Protein AF-A0A533SGU7-F1 (afdb_monomer)

Foldseek 3Di:
DPPPPPDPPDDPVVCDVVVCVVVVVVVVVVVVCVVVVVVVVVVLVPDALQVNLVVQLVCLLVVQLVVLLCCCVPPQVVCPVPVVVNVVSVVVCLVVVLVVCCVPVNQDWAARADGPLLDFDVPDDDDDADPVVCNVGSHQWHQDPNDTDGCLPRPVLVVVVVVVLVVVVCVLPPDPLNVLVVVCVVPVVVSVVVVDPVSVSVSNVSSNVSSVVSSNVSSCCNPPTDGSCVCVVVVLLQVLLCLQQFVVDSVSSVVSSVVLVVQLVVLVVCLVVFPDDPPDPDGHRDDPVVSSVVSVVVSVVSCVVPVRHDPGDDD

Sequence (315 aa):
GMSLVGANPSTQTRLKLKDFIPFAAVLVLGLAAFFLNNTATEFLLALDTTWLFVIALAVAVIGGAGLGALIESVLIRPLYSRPIYQLMLTIGLSYVGIKLVQTIWGRNEFTMPTPSLFRPAPGATCPSTSLSAWFQDHCSTILVLDGRVRMYDEVFIPLVGITVLVAVWILLKRTRLGMIIRAGVQDRQMVEALGINVRRVFTLVFALGVGLATFGGTLAAPSTGLSNAMGESLLLSALIALAIGGLTSYPGAALGALLVGLIQQFVIKYGQIGIPIPFTDIVFKPSPPLVPASTVLLMVIVLLILPGGLLGKKE

Radius of gyration: 26.67 Å; Cα contacts (8 Å, |Δi|>4): 306; chains: 1; bounding box: 69×87×57 Å

Secondary structure (DSSP, 8-state):
----------------GGGGHHHHHHHHHHHHHHHHHHHHHHHHHTS-HHHHHHHHHHHHHHHHHHHHHHIIIIIIGGGTT-HHHHHHHHHHHHHHHHHHHHHHH-S--BPPPPPGGGSPPTT--SSBSSHHHHHHHT-SEEEETTEEEEIIIIIIHHHHHHHHHHHHHHHHHHSHHHHHHHHHHH-HHHHHHTT--HHHHHHHHHHHHHHHHHHHHHHHHHHH-B-TTHHHHHHHHHHHHHHHH-TT-HHHHHHHHHHHHHHHHHHHHHHHH-EEPTT-S-EE---TTHHHHHHHHHHHHHHHH-TT-SS----

pLDDT: mean 85.05, std 11.47, range [41.97, 97.75]

Mean predicted aligned error: 9.73 Å

Solvent-accessible surface area (backbone atoms 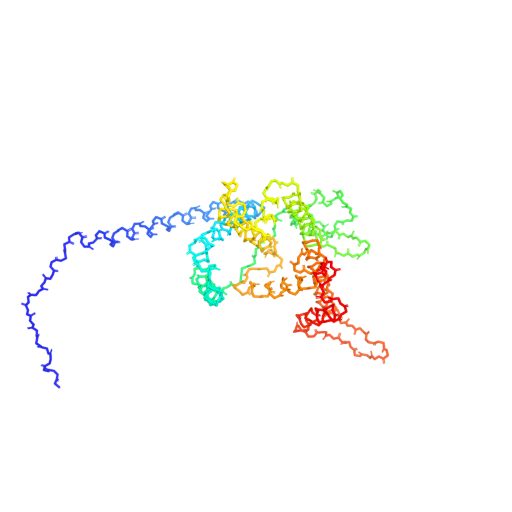only — not comparable to full-atom values): 17191 Å² total; per-residue (Å²): 132,94,76,81,78,75,78,74,92,79,78,80,75,74,81,49,80,73,72,46,47,66,55,51,50,52,49,50,50,51,50,50,50,49,53,52,50,51,56,50,49,55,56,52,70,72,46,57,50,42,58,52,47,53,50,50,43,52,51,37,23,54,48,28,17,49,51,31,30,48,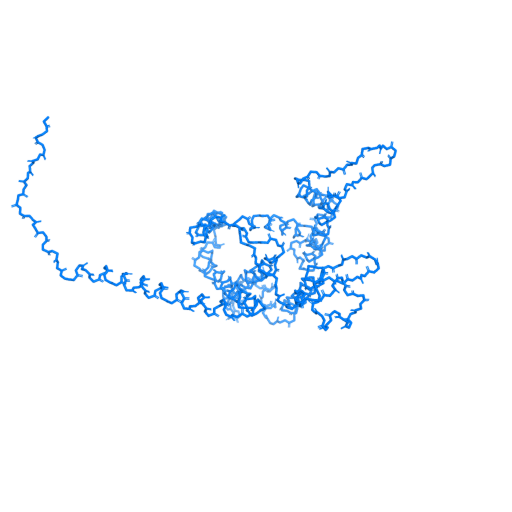46,35,64,69,61,48,54,80,28,71,90,37,66,71,60,43,54,54,47,54,56,50,49,51,56,50,48,46,50,52,46,37,70,75,72,42,86,63,72,45,73,43,76,66,35,49,76,49,37,55,46,94,88,54,82,69,59,26,82,43,76,69,53,31,74,74,42,22,35,35,31,40,49,54,95,93,37,83,43,44,44,59,73,76,44,47,50,54,51,52,51,52,52,50,52,52,51,52,47,46,44,45,74,74,34,71,67,24,51,51,52,57,47,40,72,75,38,51,66,64,41,40,73,73,72,43,65,58,71,61,52,53,32,50,53,45,10,50,52,34,15,51,51,32,40,54,51,55,68,42,18,50,80,73,34,43,49,84,63,49,65,60,62,50,47,53,53,50,52,43,10,29,53,32,3,4,88,85,18,73,70,18,26,52,54,17,40,50,51,46,50,52,50,38,51,48,46,51,53,40,27,72,74,33,43,77,44,88,98,50,95,58,62,50,52,58,57,80,75,49,39,66,49,53,46,52,51,49,33,53,54,42,40,74,78,31,76,41,18,79,52,24,73,82,128

Structure (mmCIF, N/CA/C/O backbone):
data_AF-A0A533SGU7-F1
#
_entry.id   AF-A0A533SGU7-F1
#
loop_
_atom_site.group_PDB
_atom_site.id
_atom_site.type_symbol
_atom_site.label_atom_id
_atom_site.label_alt_id
_atom_site.label_comp_id
_atom_site.label_asym_id
_atom_site.label_entity_id
_atom_site.label_seq_id
_atom_site.pdbx_PDB_ins_code
_atom_site.Cartn_x
_atom_site.Cartn_y
_atom_site.Cartn_z
_atom_site.occupancy
_atom_site.B_iso_or_equiv
_atom_site.auth_seq_id
_atom_site.auth_comp_id
_atom_site.auth_asym_id
_atom_site.auth_atom_id
_atom_site.pdbx_PDB_model_num
ATOM 1 N N . GLY A 1 1 ? 14.717 -63.871 9.008 1.00 41.97 1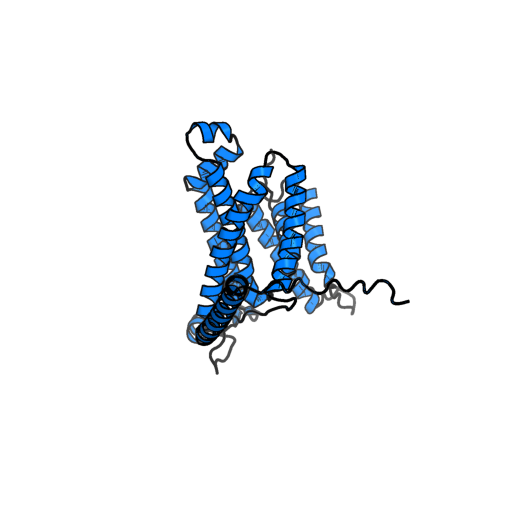 GLY A N 1
ATOM 2 C CA . GLY A 1 1 ? 13.424 -64.528 8.729 1.00 41.97 1 GLY A CA 1
ATOM 3 C C . GLY A 1 1 ? 12.357 -63.458 8.755 1.00 41.97 1 GLY A C 1
ATOM 4 O O . GLY A 1 1 ? 12.238 -62.800 9.769 1.00 41.97 1 GL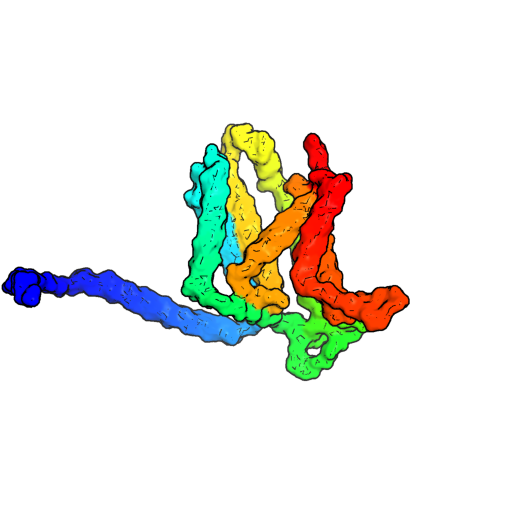Y A O 1
ATOM 5 N N . MET A 1 2 ? 11.687 -63.081 7.666 1.00 42.75 2 MET A N 1
ATOM 6 C CA . MET A 1 2 ? 10.869 -63.890 6.740 1.00 42.75 2 MET A CA 1
ATOM 7 C C . MET A 1 2 ? 9.745 -64.712 7.403 1.00 42.75 2 MET A C 1
ATOM 9 O O . MET A 1 2 ? 9.194 -65.594 6.762 1.00 42.75 2 MET A O 1
ATOM 13 N N . SER A 1 3 ? 9.353 -64.409 8.647 1.00 46.38 3 SER A N 1
ATOM 14 C CA . SER A 1 3 ? 8.203 -65.060 9.308 1.00 46.38 3 SER A CA 1
ATOM 15 C C . SER A 1 3 ? 7.012 -64.134 9.590 1.00 46.38 3 SER A C 1
ATOM 17 O O . SER A 1 3 ? 6.062 -64.558 10.234 1.00 46.38 3 SER A O 1
ATOM 19 N N . LEU A 1 4 ? 7.013 -62.895 9.081 1.00 48.56 4 LEU A N 1
ATOM 20 C CA . LEU A 1 4 ? 5.848 -61.995 9.159 1.00 48.56 4 LEU A CA 1
ATOM 21 C C . LEU A 1 4 ? 5.049 -61.910 7.849 1.00 48.56 4 LEU A C 1
ATOM 23 O O . LEU A 1 4 ? 4.118 -61.118 7.743 1.00 48.56 4 LEU A O 1
ATOM 27 N N . VAL A 1 5 ? 5.352 -62.769 6.868 1.00 50.94 5 VAL A N 1
ATOM 28 C CA . VAL A 1 5 ? 4.513 -62.962 5.672 1.00 50.94 5 VAL A CA 1
ATOM 29 C C . VAL A 1 5 ? 3.414 -63.975 6.005 1.00 50.94 5 VAL A C 1
ATOM 31 O O . VAL A 1 5 ? 3.339 -65.067 5.451 1.00 50.94 5 VAL A O 1
ATOM 34 N N . GLY A 1 6 ? 2.561 -63.607 6.961 1.00 48.78 6 GLY A N 1
ATOM 35 C CA . GLY A 1 6 ? 1.237 -64.198 7.121 1.00 48.78 6 GLY A CA 1
ATOM 36 C C . GLY A 1 6 ? 0.333 -63.624 6.038 1.00 48.78 6 GLY A C 1
ATOM 37 O O . GLY A 1 6 ? -0.453 -62.715 6.294 1.00 48.78 6 GLY A O 1
ATOM 38 N N . ALA A 1 7 ? 0.515 -64.092 4.803 1.00 47.53 7 ALA A N 1
ATOM 39 C CA . ALA A 1 7 ? -0.363 -63.768 3.694 1.00 47.53 7 ALA A CA 1
ATOM 40 C C . ALA A 1 7 ? -1.752 -64.339 3.998 1.00 47.53 7 ALA A C 1
ATOM 42 O O . ALA A 1 7 ? -1.965 -65.544 3.919 1.00 47.53 7 ALA A O 1
ATOM 43 N N . ASN A 1 8 ? -2.685 -63.464 4.368 1.00 51.00 8 ASN A N 1
ATOM 44 C CA . ASN A 1 8 ? -4.105 -63.775 4.417 1.00 51.00 8 ASN A CA 1
ATOM 45 C C . ASN A 1 8 ? -4.657 -63.534 2.997 1.00 51.00 8 ASN A C 1
ATOM 47 O O . ASN A 1 8 ? -4.733 -62.376 2.571 1.00 51.00 8 ASN A O 1
ATOM 51 N N . PRO A 1 9 ? -4.965 -64.573 2.201 1.00 53.47 9 PRO A N 1
ATOM 52 C CA . PRO A 1 9 ? -5.252 -64.405 0.790 1.00 53.47 9 PRO A CA 1
ATOM 53 C C . PRO A 1 9 ? -6.763 -64.304 0.582 1.00 53.47 9 PRO A C 1
ATOM 55 O O . PRO A 1 9 ? -7.356 -65.278 0.155 1.00 53.47 9 PRO A O 1
ATOM 58 N N . SER A 1 10 ? -7.392 -63.158 0.880 1.00 50.56 10 SER A N 1
ATOM 59 C CA . SER A 1 10 ? -8.693 -62.763 0.287 1.00 50.56 10 SER A CA 1
ATOM 60 C C . SER A 1 10 ? -9.323 -61.539 0.961 1.00 50.56 10 SER A C 1
ATOM 62 O O . SER A 1 10 ? -10.420 -61.608 1.516 1.00 50.56 10 SER A O 1
ATOM 64 N N . THR A 1 11 ? -8.711 -60.373 0.807 1.00 48.69 11 THR A N 1
ATOM 65 C CA . THR A 1 11 ? -9.516 -59.147 0.735 1.00 48.69 11 THR A CA 1
ATOM 66 C C . THR A 1 11 ? -9.079 -58.399 -0.508 1.00 48.69 11 THR A C 1
ATOM 68 O O . THR A 1 11 ? -8.432 -57.361 -0.452 1.00 48.69 11 THR A O 1
ATOM 71 N N . GLN A 1 12 ? -9.399 -58.970 -1.677 1.00 52.69 12 GLN A N 1
ATOM 72 C CA . GLN A 1 12 ? -9.514 -58.154 -2.878 1.00 52.69 12 GLN A CA 1
ATOM 73 C C . GLN A 1 12 ? -10.654 -57.175 -2.611 1.00 52.69 12 GLN A C 1
ATOM 75 O O . GLN A 1 12 ? -11.826 -57.488 -2.833 1.00 52.69 12 GLN A O 1
ATOM 80 N N . THR A 1 13 ? -10.326 -56.005 -2.071 1.00 58.66 13 THR A N 1
ATOM 81 C CA . THR A 1 13 ? -11.229 -54.864 -2.062 1.00 58.66 13 THR A CA 1
ATOM 82 C C . THR A 1 13 ? -11.506 -54.584 -3.532 1.00 58.66 13 THR A C 1
ATOM 84 O O . THR A 1 13 ? -10.676 -53.993 -4.219 1.00 58.66 13 THR A O 1
ATOM 87 N N . ARG A 1 14 ? -12.610 -55.123 -4.070 1.00 59.47 14 ARG A N 1
ATOM 88 C CA . ARG A 1 14 ? -13.054 -54.811 -5.428 1.00 59.47 14 ARG A CA 1
ATOM 89 C C . ARG A 1 14 ? -13.251 -53.304 -5.453 1.00 59.47 14 ARG A C 1
ATOM 91 O O . ARG A 1 14 ? -14.251 -52.829 -4.919 1.00 59.47 14 ARG A O 1
ATOM 98 N N . LEU A 1 15 ? -12.279 -52.584 -6.012 1.00 63.44 15 LEU A N 1
ATOM 99 C CA . LEU A 1 15 ? -12.366 -51.151 -6.253 1.00 63.44 15 LEU A CA 1
ATOM 100 C C . LEU A 1 15 ? -13.658 -50.931 -7.032 1.00 63.44 15 LEU A C 1
ATOM 102 O O . LEU A 1 15 ? -13.809 -51.416 -8.158 1.00 63.44 15 LEU A O 1
ATOM 106 N N . LYS A 1 16 ? -14.645 -50.307 -6.392 1.00 73.19 16 LYS A N 1
ATOM 107 C CA . LYS A 1 16 ? -15.915 -50.032 -7.054 1.00 73.19 16 LYS A CA 1
ATOM 108 C C . LYS A 1 16 ? -15.685 -48.816 -7.938 1.00 73.19 16 LYS A C 1
ATOM 110 O O . LYS A 1 16 ? -14.949 -47.907 -7.575 1.00 73.19 16 LYS A O 1
ATOM 115 N N . LEU A 1 17 ? -16.377 -48.739 -9.074 1.00 70.75 17 LEU A N 1
ATOM 116 C CA . LEU A 1 17 ? -16.311 -47.580 -9.978 1.00 70.75 17 LEU A CA 1
ATOM 117 C C . LEU A 1 17 ? -16.598 -46.244 -9.251 1.00 70.75 17 LEU A C 1
ATOM 119 O O . LEU A 1 17 ? -16.134 -45.189 -9.664 1.00 70.75 17 LEU A O 1
ATOM 123 N N . LYS A 1 18 ? -17.320 -46.302 -8.122 1.00 72.88 18 LYS A N 1
ATOM 124 C CA . LYS A 1 18 ? -17.604 -45.166 -7.236 1.00 72.88 18 LYS A CA 1
ATOM 125 C C . LYS A 1 18 ? -16.365 -44.600 -6.526 1.00 72.88 18 LYS A C 1
ATOM 127 O O . LYS A 1 18 ? -16.332 -43.401 -6.277 1.00 72.88 18 LYS A O 1
ATOM 132 N N . ASP A 1 19 ? -15.342 -45.416 -6.278 1.00 73.81 19 ASP A N 1
ATOM 133 C CA . ASP A 1 19 ? -14.091 -44.993 -5.630 1.00 73.81 19 ASP A CA 1
ATOM 134 C C . ASP A 1 19 ? -13.190 -44.197 -6.599 1.00 73.81 19 ASP A C 1
ATOM 136 O O . ASP A 1 19 ? -12.328 -43.433 -6.170 1.00 73.81 19 ASP A O 1
ATOM 140 N N . PHE A 1 20 ? -13.438 -44.304 -7.912 1.00 79.50 20 PHE A N 1
ATOM 141 C CA . PHE A 1 20 ? -12.759 -43.526 -8.956 1.00 79.50 20 PHE A CA 1
ATOM 142 C C . PHE A 1 20 ? -13.390 -42.151 -9.215 1.00 79.50 20 PHE A C 1
ATOM 144 O O . PHE A 1 20 ? -12.754 -41.305 -9.839 1.00 79.50 20 PHE A O 1
ATOM 151 N N . ILE A 1 21 ? -14.605 -41.890 -8.724 1.00 82.62 21 ILE A N 1
ATOM 152 C CA . ILE A 1 21 ? -15.294 -40.600 -8.886 1.00 82.62 21 ILE A CA 1
ATOM 153 C C . ILE A 1 21 ? -14.493 -39.422 -8.300 1.00 82.62 21 ILE A C 1
ATOM 155 O O . ILE A 1 21 ? -14.327 -38.439 -9.020 1.00 82.62 21 ILE A O 1
ATOM 159 N N . PRO A 1 22 ? -13.958 -39.466 -7.058 1.00 81.38 22 PRO A N 1
ATOM 160 C CA . PRO A 1 22 ? -13.172 -38.348 -6.530 1.00 81.38 22 PRO A CA 1
ATOM 161 C C . PRO A 1 22 ? -11.878 -38.123 -7.320 1.00 81.38 22 PRO A C 1
ATOM 163 O O . PRO A 1 22 ? -11.503 -36.981 -7.566 1.00 81.38 22 PRO A O 1
ATOM 166 N N . PHE A 1 23 ? -11.226 -39.194 -7.782 1.00 81.75 23 PHE A N 1
ATOM 167 C CA . PHE A 1 23 ? -10.030 -39.094 -8.618 1.00 81.75 23 PHE A CA 1
ATOM 168 C C . PHE A 1 23 ? -10.341 -38.472 -9.986 1.00 81.75 23 PHE A C 1
ATOM 170 O O . PHE A 1 23 ? -9.664 -37.536 -10.405 1.00 81.75 23 PHE A O 1
ATOM 177 N N . ALA A 1 24 ? -11.403 -38.931 -10.654 1.00 84.00 24 ALA A N 1
ATOM 178 C CA . ALA A 1 24 ? -11.864 -38.361 -11.915 1.00 84.00 24 ALA A CA 1
ATOM 179 C C . ALA A 1 24 ? -12.291 -36.894 -11.751 1.00 84.00 24 ALA A C 1
ATOM 181 O O . ALA A 1 24 ? -11.970 -36.074 -12.603 1.00 84.00 24 ALA A O 1
ATOM 182 N N . ALA A 1 25 ? -12.944 -36.539 -10.641 1.00 83.44 25 ALA A N 1
ATOM 183 C CA . ALA A 1 25 ? -13.319 -35.160 -10.341 1.00 83.44 25 ALA A CA 1
ATOM 184 C C . ALA A 1 25 ? -12.092 -34.257 -10.166 1.00 83.44 25 ALA A C 1
ATOM 186 O O . ALA A 1 25 ? -12.050 -33.190 -10.769 1.00 83.44 25 ALA A O 1
ATOM 187 N N . VAL A 1 26 ? -11.076 -34.690 -9.408 1.00 85.31 26 VAL A N 1
ATOM 188 C CA . VAL A 1 26 ? -9.813 -33.945 -9.247 1.00 85.31 26 VAL A CA 1
ATOM 189 C C . VAL A 1 26 ? -9.070 -33.823 -10.577 1.00 85.31 26 VAL A C 1
ATOM 191 O O . VAL A 1 26 ? -8.544 -32.756 -10.880 1.00 85.31 26 VAL A O 1
ATOM 194 N N . LEU A 1 27 ? -9.062 -34.875 -11.396 1.00 85.88 27 LEU A N 1
ATOM 195 C CA . LEU A 1 27 ? -8.416 -34.868 -12.708 1.00 85.88 27 LEU A CA 1
ATOM 196 C C . LEU A 1 27 ? -9.127 -33.931 -13.695 1.00 85.88 27 LEU A C 1
ATOM 198 O O . LEU A 1 27 ? -8.465 -33.167 -14.391 1.00 85.88 27 LEU A O 1
ATOM 202 N N . VAL A 1 28 ? -10.463 -33.925 -13.714 1.00 85.88 28 VAL A N 1
ATOM 203 C CA . VAL A 1 28 ? -11.261 -32.982 -14.516 1.00 85.88 28 VAL A CA 1
ATOM 204 C C . VAL A 1 28 ? -11.068 -31.549 -14.022 1.00 85.88 28 VAL A C 1
ATOM 206 O O . VAL A 1 28 ? -10.884 -30.658 -14.844 1.00 85.88 28 VAL A O 1
ATOM 209 N N . LEU A 1 29 ? -11.039 -31.317 -12.705 1.00 85.75 29 LEU A N 1
ATOM 210 C CA . LEU A 1 29 ? -10.720 -30.006 -12.126 1.00 85.75 29 LEU A CA 1
ATOM 211 C C . LEU A 1 29 ? -9.312 -29.545 -12.510 1.00 85.75 29 LEU A C 1
ATOM 213 O O . LEU A 1 29 ? -9.131 -28.388 -12.874 1.00 85.75 29 LEU A O 1
ATOM 217 N N . GLY A 1 30 ? -8.332 -30.450 -12.465 1.00 79.19 30 GLY A N 1
ATOM 218 C CA . GLY A 1 30 ? -6.948 -30.179 -12.846 1.00 79.19 30 GLY A CA 1
ATOM 219 C C . GLY A 1 30 ? -6.808 -29.837 -14.328 1.00 79.19 30 GLY A C 1
ATOM 220 O O . GLY A 1 30 ? -6.166 -28.846 -14.667 1.00 79.19 30 GLY A O 1
ATOM 221 N N . LEU A 1 31 ? -7.460 -30.599 -15.210 1.00 80.44 31 LEU A N 1
ATOM 222 C CA . LEU A 1 31 ? -7.486 -30.312 -16.646 1.00 80.44 31 LEU A CA 1
ATOM 223 C C . LEU A 1 31 ? -8.230 -29.008 -16.948 1.00 80.44 31 LEU A C 1
ATOM 225 O O . LEU A 1 31 ? -7.725 -28.189 -17.709 1.00 80.44 31 LEU A O 1
ATOM 229 N N . ALA A 1 32 ? -9.388 -28.775 -16.327 1.00 78.69 32 ALA A N 1
ATOM 230 C CA . ALA A 1 32 ? -10.135 -27.531 -16.485 1.00 78.69 32 ALA A CA 1
ATOM 231 C C . ALA A 1 32 ? -9.306 -26.321 -16.032 1.00 78.69 32 ALA A C 1
ATOM 233 O O . ALA A 1 32 ? -9.226 -25.334 -16.758 1.00 78.69 32 ALA A O 1
ATOM 234 N N . ALA A 1 33 ? -8.635 -26.416 -14.880 1.00 79.94 33 ALA A N 1
ATOM 235 C CA . ALA A 1 33 ? -7.732 -25.378 -14.395 1.00 79.94 33 ALA A CA 1
ATOM 236 C C . ALA A 1 33 ? -6.555 -25.151 -15.355 1.00 79.94 33 ALA A C 1
ATOM 238 O O . ALA A 1 33 ? -6.214 -24.004 -15.623 1.00 79.94 33 ALA A O 1
ATOM 239 N N . PHE A 1 34 ? -5.971 -26.215 -15.913 1.00 81.19 34 PHE A N 1
ATOM 240 C CA . PHE A 1 34 ? -4.874 -26.113 -16.877 1.00 81.19 34 PHE A CA 1
ATOM 241 C C . PHE A 1 34 ? -5.298 -25.412 -18.176 1.00 81.19 34 PHE A C 1
ATOM 243 O O . PHE A 1 34 ? -4.638 -24.465 -18.603 1.00 81.19 34 PHE A O 1
ATOM 250 N N . PHE A 1 35 ? -6.416 -25.827 -18.781 1.00 80.38 35 PHE A N 1
ATOM 251 C CA . PHE A 1 35 ? -6.921 -25.206 -20.009 1.00 80.38 35 PHE A CA 1
ATOM 252 C C . PHE A 1 35 ? -7.336 -23.751 -19.781 1.00 80.38 35 PHE A C 1
ATOM 254 O O . PHE A 1 35 ? -6.931 -22.880 -20.548 1.00 80.38 35 PHE A O 1
ATOM 261 N N . LEU A 1 36 ? -8.069 -23.467 -18.698 1.00 83.75 36 LEU A N 1
ATOM 262 C CA . LEU A 1 36 ? -8.440 -22.097 -18.333 1.00 83.75 36 LEU A CA 1
ATOM 263 C C . LEU A 1 36 ? -7.204 -21.226 -18.096 1.00 83.75 36 LEU A C 1
ATOM 265 O O . LEU A 1 36 ? -7.175 -20.086 -18.552 1.00 83.75 36 LEU A O 1
ATOM 269 N N . ASN A 1 37 ? -6.178 -21.757 -17.425 1.00 84.31 37 ASN A N 1
ATOM 270 C CA . ASN A 1 37 ? -4.946 -21.024 -17.164 1.00 84.31 37 ASN A CA 1
ATOM 271 C C . ASN A 1 37 ? -4.195 -20.692 -18.459 1.00 84.31 37 ASN A C 1
ATOM 273 O O . ASN A 1 37 ? -3.772 -19.551 -18.625 1.00 84.31 37 ASN A O 1
ATOM 277 N N . ASN A 1 38 ? -4.063 -21.640 -19.392 1.00 83.00 38 ASN A N 1
ATOM 278 C CA . ASN A 1 38 ? -3.378 -21.386 -20.663 1.00 83.00 38 ASN A CA 1
ATOM 279 C C . ASN A 1 38 ? -4.125 -20.355 -21.512 1.00 83.00 38 ASN A C 1
ATOM 281 O O . ASN A 1 38 ? -3.524 -19.368 -21.925 1.00 83.00 38 ASN A O 1
ATOM 285 N N . THR A 1 39 ? -5.437 -20.522 -21.703 1.00 84.50 39 THR A N 1
ATOM 286 C CA . THR A 1 39 ? -6.238 -19.571 -22.490 1.00 84.50 39 THR A CA 1
ATOM 287 C C . THR A 1 39 ? -6.255 -18.180 -21.855 1.00 84.50 39 THR A C 1
ATOM 289 O O . THR A 1 39 ? -6.130 -17.180 -22.558 1.00 84.50 39 THR A O 1
ATOM 292 N N . ALA A 1 40 ? -6.358 -18.090 -20.524 1.00 80.19 40 ALA A N 1
ATOM 293 C CA . ALA A 1 40 ? -6.265 -16.813 -19.822 1.00 80.19 40 ALA A CA 1
ATOM 294 C C . ALA A 1 40 ? -4.873 -16.184 -19.968 1.00 80.19 40 ALA A C 1
ATOM 296 O O . ALA A 1 40 ? -4.774 -14.983 -20.193 1.00 80.19 40 ALA A O 1
ATOM 297 N N . THR A 1 41 ? -3.803 -16.977 -19.879 1.00 82.44 41 THR A N 1
ATOM 298 C CA . THR A 1 41 ? -2.427 -16.485 -20.031 1.00 82.44 41 THR A CA 1
ATOM 299 C C . THR A 1 41 ? -2.180 -15.962 -21.444 1.00 82.44 41 THR A C 1
ATOM 301 O O . THR A 1 41 ? -1.629 -14.876 -21.594 1.00 82.44 41 THR A O 1
ATOM 304 N N . GLU A 1 42 ? -2.635 -16.674 -22.474 1.00 84.12 42 GLU A N 1
ATOM 305 C CA . GLU A 1 42 ? -2.541 -16.225 -23.869 1.00 84.12 42 GLU A CA 1
ATOM 306 C C . GLU A 1 42 ? -3.334 -14.936 -24.110 1.00 84.12 42 GLU A C 1
ATOM 308 O O . GLU A 1 42 ? -2.814 -13.994 -24.706 1.00 84.12 42 GLU A O 1
ATOM 313 N N . PHE A 1 43 ? -4.563 -14.856 -23.590 1.00 85.38 43 PHE A N 1
ATOM 314 C CA . PHE A 1 43 ? -5.375 -13.641 -23.665 1.00 85.38 43 PHE A CA 1
ATOM 315 C C . PHE A 1 43 ? -4.702 -12.455 -22.963 1.00 85.38 43 PHE A C 1
ATOM 317 O O . PHE A 1 43 ? -4.673 -11.350 -23.500 1.00 85.38 43 PHE A O 1
ATOM 324 N N . LEU A 1 44 ? -4.132 -12.678 -21.776 1.00 82.62 44 LEU A N 1
ATOM 325 C CA . LEU A 1 44 ? -3.422 -11.646 -21.024 1.00 82.62 44 LEU A CA 1
ATOM 326 C C . LEU A 1 44 ? -2.151 -11.193 -21.755 1.00 82.62 44 LEU A C 1
ATOM 328 O O . LEU A 1 44 ? -1.916 -9.995 -21.865 1.00 82.62 44 LEU A O 1
ATOM 332 N N . LEU A 1 45 ? -1.360 -12.115 -22.306 1.00 81.69 45 LEU A N 1
ATOM 333 C CA . LEU A 1 45 ? -0.146 -11.784 -23.062 1.00 81.69 45 LEU A CA 1
ATOM 334 C C . LEU A 1 45 ? -0.431 -11.016 -24.362 1.00 81.69 45 LEU A C 1
ATOM 336 O O . LEU A 1 45 ? 0.453 -10.317 -24.853 1.00 81.69 45 LEU A O 1
ATOM 340 N N . ALA A 1 46 ? -1.644 -11.125 -24.909 1.00 83.62 46 ALA A N 1
ATOM 341 C CA . ALA A 1 46 ? -2.075 -10.354 -26.072 1.00 83.62 46 ALA A CA 1
ATOM 342 C C . ALA A 1 46 ? -2.451 -8.895 -25.739 1.00 83.62 46 ALA A C 1
ATOM 344 O O . ALA A 1 46 ? -2.571 -8.073 -26.649 1.00 83.62 46 ALA A O 1
ATOM 345 N N . LEU A 1 47 ? -2.655 -8.560 -24.460 1.00 84.88 47 LEU A N 1
ATOM 346 C CA . LEU A 1 47 ? -2.983 -7.202 -24.028 1.00 84.88 47 LEU A CA 1
ATOM 347 C C . LEU A 1 47 ? -1.728 -6.334 -23.898 1.00 84.88 47 LEU A C 1
ATOM 349 O O . LEU A 1 47 ? -0.651 -6.790 -23.521 1.00 84.88 47 LEU A O 1
ATOM 353 N N . ASP A 1 48 ? -1.901 -5.036 -24.148 1.00 85.94 48 ASP A N 1
ATOM 354 C CA . ASP A 1 48 ? -0.857 -4.047 -23.892 1.00 85.94 48 ASP A CA 1
ATOM 355 C C . ASP A 1 48 ? -0.505 -3.976 -22.392 1.00 85.94 48 ASP A C 1
ATOM 357 O O . ASP A 1 48 ? -1.353 -4.192 -21.514 1.00 85.94 48 ASP A O 1
ATOM 361 N N . THR A 1 49 ? 0.747 -3.629 -22.076 1.00 85.38 49 THR A N 1
ATOM 362 C CA . THR A 1 49 ? 1.260 -3.654 -20.695 1.00 85.38 49 THR A CA 1
ATOM 363 C C . THR A 1 49 ? 0.507 -2.704 -19.766 1.00 85.38 49 THR A C 1
ATOM 365 O O . THR A 1 49 ? 0.405 -2.970 -18.568 1.00 85.38 49 THR A O 1
ATOM 368 N N . THR A 1 50 ? -0.081 -1.629 -20.301 1.00 87.88 50 THR A N 1
ATOM 369 C CA . THR A 1 50 ? -0.939 -0.721 -19.528 1.00 87.88 50 THR A CA 1
ATOM 370 C C . THR A 1 50 ? -2.214 -1.410 -19.043 1.00 87.88 50 THR A C 1
ATOM 372 O O . THR A 1 50 ? -2.585 -1.263 -17.878 1.00 87.88 50 THR A O 1
ATOM 375 N N . TRP A 1 51 ? -2.870 -2.210 -19.887 1.00 88.12 51 TRP A N 1
ATOM 376 C CA . TRP A 1 51 ? -4.076 -2.941 -19.487 1.00 88.12 51 TRP A CA 1
ATOM 377 C C . TRP A 1 51 ? -3.759 -4.052 -18.495 1.00 88.12 51 TRP A C 1
ATOM 379 O O . TRP A 1 51 ? -4.468 -4.198 -17.500 1.00 88.12 51 TRP A O 1
ATOM 389 N N . LEU A 1 52 ? -2.654 -4.768 -18.708 1.00 89.56 52 LEU A N 1
ATOM 390 C CA . LEU A 1 52 ? -2.144 -5.743 -17.744 1.00 89.56 52 LEU A CA 1
ATOM 391 C C . LEU A 1 52 ? -1.898 -5.111 -16.372 1.00 89.56 52 LEU A C 1
ATOM 393 O O . LEU A 1 52 ? -2.282 -5.681 -15.352 1.00 89.56 52 LEU A O 1
ATOM 397 N N . PHE A 1 53 ? -1.319 -3.910 -16.344 1.00 90.12 53 PHE A N 1
ATOM 398 C CA . PHE A 1 53 ? -1.101 -3.166 -15.110 1.00 90.12 53 PHE A CA 1
ATOM 399 C C . PHE A 1 53 ? -2.410 -2.782 -14.413 1.00 90.12 53 PHE A C 1
ATOM 401 O O . PHE A 1 53 ? -2.547 -3.004 -13.212 1.00 90.12 53 PHE A O 1
ATOM 408 N N . VAL A 1 54 ? -3.396 -2.263 -15.148 1.00 91.69 54 VAL A N 1
ATOM 409 C CA . VAL A 1 54 ? -4.704 -1.890 -14.579 1.00 91.69 54 VAL A CA 1
ATOM 410 C C . VAL A 1 54 ? -5.455 -3.113 -14.047 1.00 91.69 54 VAL A C 1
ATOM 412 O O . VAL A 1 54 ? -6.037 -3.050 -12.963 1.00 91.69 54 VAL A O 1
ATOM 415 N N . ILE A 1 55 ? -5.416 -4.237 -14.767 1.00 92.00 55 ILE A N 1
ATOM 416 C CA . ILE A 1 55 ? -6.020 -5.497 -14.317 1.00 92.00 55 ILE A CA 1
ATOM 417 C C . ILE A 1 55 ? -5.317 -5.990 -13.050 1.00 92.00 55 ILE A C 1
ATOM 419 O O . ILE A 1 55 ? -5.991 -6.311 -12.074 1.00 92.00 55 ILE A O 1
ATOM 423 N N . ALA A 1 56 ? -3.982 -5.998 -13.023 1.00 91.94 56 ALA A N 1
ATOM 424 C CA . ALA A 1 56 ? -3.214 -6.398 -11.846 1.00 91.94 56 ALA A CA 1
ATOM 425 C C . ALA A 1 56 ? -3.522 -5.509 -10.632 1.00 91.94 56 ALA A C 1
ATOM 427 O O . ALA A 1 56 ? -3.748 -6.025 -9.539 1.00 91.94 56 ALA A O 1
ATOM 428 N N . LEU A 1 57 ? -3.610 -4.191 -10.831 1.00 94.44 57 LEU A N 1
ATOM 429 C CA . LEU A 1 57 ? -3.994 -3.222 -9.806 1.00 94.44 57 LEU A CA 1
ATOM 430 C C . LEU A 1 57 ? -5.399 -3.521 -9.260 1.00 94.44 57 LEU A C 1
ATOM 432 O O . LEU A 1 57 ? -5.589 -3.617 -8.049 1.00 94.44 57 LEU A O 1
ATOM 436 N N . ALA A 1 58 ? -6.383 -3.717 -10.140 1.00 95.75 58 ALA A N 1
ATOM 437 C CA . ALA A 1 58 ? -7.759 -4.007 -9.742 1.00 95.75 58 ALA A CA 1
ATOM 438 C C . ALA A 1 58 ? -7.870 -5.343 -8.990 1.00 95.75 58 ALA A C 1
ATOM 440 O O . ALA A 1 58 ? -8.482 -5.403 -7.922 1.00 95.75 58 ALA A O 1
ATOM 441 N N . VAL A 1 59 ? -7.239 -6.400 -9.509 1.00 95.25 59 VAL A N 1
ATOM 442 C CA . VAL A 1 59 ? -7.229 -7.732 -8.889 1.00 95.25 59 VAL A CA 1
ATOM 443 C C . VAL A 1 59 ? -6.531 -7.696 -7.534 1.00 95.25 59 VAL A C 1
ATOM 445 O O . VAL A 1 59 ? -7.049 -8.266 -6.576 1.00 95.25 59 VAL A O 1
ATOM 448 N N . ALA A 1 60 ? -5.403 -6.996 -7.411 1.00 95.19 60 ALA A N 1
ATOM 449 C CA . ALA A 1 60 ? -4.691 -6.887 -6.145 1.00 95.19 60 ALA A CA 1
ATOM 450 C C . ALA A 1 60 ? -5.487 -6.110 -5.095 1.00 95.19 60 ALA A C 1
ATOM 452 O O . ALA A 1 60 ? -5.549 -6.548 -3.951 1.00 95.19 60 ALA A O 1
ATOM 453 N N . VAL A 1 61 ? -6.138 -5.005 -5.467 1.00 97.56 61 VAL A N 1
ATOM 454 C CA . VAL A 1 61 ? -6.950 -4.210 -4.533 1.00 97.56 61 VAL A CA 1
ATOM 455 C C . VAL A 1 61 ? -8.194 -4.964 -4.087 1.00 97.56 61 VAL A C 1
ATOM 457 O O . VAL A 1 61 ? -8.480 -5.023 -2.891 1.00 97.56 61 VAL A O 1
ATOM 460 N N . ILE A 1 62 ? -8.934 -5.558 -5.025 1.00 97.44 62 ILE A N 1
ATOM 461 C CA . ILE A 1 62 ? -10.158 -6.306 -4.713 1.00 97.44 62 ILE A CA 1
ATOM 462 C C . ILE A 1 62 ? -9.810 -7.579 -3.937 1.00 97.44 62 ILE A C 1
ATOM 464 O O . ILE A 1 62 ? -10.430 -7.866 -2.912 1.00 97.44 62 ILE A O 1
ATOM 468 N N . GLY A 1 63 ? -8.792 -8.316 -4.387 1.00 96.75 63 GLY A N 1
ATOM 469 C CA . GLY A 1 63 ? -8.296 -9.518 -3.724 1.00 96.75 63 GLY A CA 1
ATOM 470 C C . GLY A 1 63 ? -7.741 -9.219 -2.334 1.00 96.75 63 GLY A C 1
ATOM 471 O O . GLY A 1 63 ? -8.094 -9.901 -1.377 1.00 96.75 63 GLY A O 1
ATOM 472 N N . GLY A 1 64 ? -6.949 -8.156 -2.194 1.00 96.25 64 GLY A N 1
ATOM 473 C CA . GLY A 1 64 ? -6.412 -7.677 -0.923 1.00 96.25 64 GLY A CA 1
ATOM 474 C C . GLY A 1 64 ? -7.505 -7.266 0.053 1.00 96.25 64 GLY A C 1
ATOM 475 O O . GLY A 1 64 ? -7.539 -7.752 1.181 1.00 96.25 64 GLY A O 1
ATOM 476 N N . ALA A 1 65 ? -8.447 -6.429 -0.382 1.00 97.75 65 ALA A N 1
ATOM 477 C CA . ALA A 1 65 ? -9.574 -6.017 0.448 1.00 97.75 65 ALA A CA 1
ATOM 478 C C . ALA A 1 65 ? -10.454 -7.209 0.859 1.00 97.75 65 ALA A C 1
ATOM 480 O O . ALA A 1 65 ? -10.848 -7.310 2.022 1.00 97.75 65 ALA A O 1
ATOM 481 N N . GLY A 1 66 ? -10.722 -8.136 -0.066 1.00 97.31 66 GLY A N 1
ATOM 482 C CA . GLY A 1 66 ? -11.486 -9.357 0.194 1.00 97.31 66 GLY A CA 1
ATOM 483 C C . GLY A 1 66 ? -10.790 -10.292 1.184 1.00 97.31 66 GLY A C 1
ATOM 484 O O . GLY A 1 66 ? -11.404 -10.719 2.162 1.00 97.31 66 GLY A O 1
ATOM 485 N N . LEU A 1 67 ? -9.496 -10.559 0.985 1.00 96.00 67 LEU A N 1
ATOM 486 C CA . LEU A 1 67 ? -8.681 -11.347 1.913 1.00 96.00 67 LEU A CA 1
ATOM 487 C C . LEU A 1 67 ? -8.587 -10.673 3.281 1.00 96.00 67 LEU A C 1
ATOM 489 O O . LEU A 1 67 ? -8.736 -11.344 4.296 1.00 96.00 67 LEU A O 1
ATOM 493 N N . GLY A 1 68 ? -8.409 -9.352 3.323 1.00 96.31 68 GLY A N 1
ATOM 494 C CA . GLY A 1 68 ? -8.416 -8.576 4.559 1.00 96.31 68 GLY A CA 1
ATOM 495 C C . GLY A 1 68 ? -9.738 -8.708 5.312 1.00 96.31 68 GLY A C 1
ATOM 496 O O . GLY A 1 68 ? -9.737 -9.015 6.503 1.00 96.31 68 GLY A O 1
ATOM 497 N N . ALA A 1 69 ? -10.870 -8.550 4.621 1.00 97.12 69 ALA A N 1
ATOM 498 C CA . ALA A 1 69 ? -12.198 -8.731 5.205 1.00 97.12 69 ALA A CA 1
ATOM 499 C C . ALA A 1 69 ? -12.406 -10.156 5.744 1.00 97.12 69 ALA A C 1
ATOM 501 O O . ALA A 1 69 ? -12.970 -10.342 6.824 1.00 97.12 69 ALA A O 1
ATOM 502 N N . LEU A 1 70 ? -11.943 -11.168 5.006 1.00 96.19 70 LEU A N 1
ATOM 503 C CA . LEU A 1 70 ? -12.047 -12.572 5.398 1.00 96.19 70 LEU A CA 1
ATOM 504 C C . LEU A 1 70 ? -11.177 -12.874 6.624 1.00 96.19 70 LEU A C 1
ATOM 506 O O . LEU A 1 70 ? -11.659 -13.461 7.591 1.00 96.19 70 LEU A O 1
ATOM 510 N N . ILE A 1 71 ? -9.924 -12.422 6.620 1.00 95.56 71 ILE A N 1
ATOM 511 C CA . ILE A 1 71 ? -8.998 -12.580 7.744 1.00 95.56 71 ILE A CA 1
ATOM 512 C C . ILE A 1 71 ? -9.543 -11.873 8.987 1.00 95.56 71 ILE A C 1
ATOM 514 O O . ILE A 1 71 ? -9.552 -12.463 10.068 1.00 95.56 71 ILE A O 1
ATOM 518 N N . GLU A 1 72 ? -10.029 -10.637 8.857 1.00 95.69 72 GLU A N 1
ATOM 519 C CA . GLU A 1 72 ? -10.605 -9.927 9.998 1.00 95.69 72 GLU A CA 1
ATOM 520 C C . GLU A 1 72 ? -11.825 -10.661 10.536 1.00 95.69 72 GLU A C 1
ATOM 522 O O . GLU A 1 72 ? -11.882 -10.942 11.728 1.00 95.69 72 GLU A O 1
ATOM 527 N N . SER A 1 73 ? -12.775 -11.016 9.675 1.00 94.19 73 SER A N 1
ATOM 528 C CA . SER A 1 73 ? -14.062 -11.542 10.127 1.00 94.19 73 SER A CA 1
ATOM 529 C C . SER A 1 73 ? -13.978 -12.959 10.692 1.00 94.19 73 SER A C 1
ATOM 531 O O . SER A 1 73 ? -14.714 -13.265 11.635 1.00 94.19 73 SER A O 1
ATOM 533 N N . VAL A 1 74 ? -13.094 -13.801 10.145 1.00 94.94 74 VAL A N 1
ATOM 534 C CA . VAL A 1 74 ? -12.968 -15.219 10.515 1.00 94.94 74 VAL A CA 1
ATOM 535 C C . VAL A 1 74 ? -11.879 -15.442 11.563 1.00 94.94 74 VAL A C 1
ATOM 537 O O . VAL A 1 74 ? -12.107 -16.189 12.511 1.00 94.94 74 VAL A O 1
ATOM 540 N N . LEU A 1 75 ? -10.706 -14.815 11.420 1.00 93.94 75 LEU A N 1
ATOM 541 C CA . LEU A 1 75 ? -9.552 -15.097 12.282 1.00 93.94 75 LEU A CA 1
ATOM 542 C C . LEU A 1 75 ? -9.416 -14.069 13.412 1.00 93.94 75 LEU A C 1
ATOM 544 O O . LEU A 1 75 ? -9.315 -14.446 14.578 1.00 93.94 75 LEU A O 1
ATOM 548 N N . ILE A 1 76 ? -9.402 -12.772 13.089 1.00 93.31 76 ILE A N 1
ATOM 549 C CA . ILE A 1 76 ? -9.030 -11.729 14.065 1.00 93.31 76 ILE A CA 1
ATOM 550 C C . ILE A 1 76 ? -10.199 -11.376 14.989 1.00 93.31 76 ILE A C 1
ATOM 552 O O . ILE A 1 76 ? -10.031 -11.302 16.206 1.00 93.31 76 ILE A O 1
ATOM 556 N N . ARG A 1 77 ? -11.395 -11.175 14.437 1.00 91.31 77 ARG A N 1
ATOM 557 C CA . ARG A 1 77 ? -12.576 -10.708 15.168 1.00 91.31 77 ARG A CA 1
ATOM 558 C C . ARG A 1 77 ? -12.936 -11.577 16.378 1.00 91.31 77 ARG A C 1
ATOM 560 O O . ARG A 1 77 ? -13.215 -10.993 17.428 1.00 91.31 77 ARG A O 1
ATOM 567 N N . PRO A 1 78 ? -12.929 -12.925 16.307 1.00 91.44 78 PRO A N 1
ATOM 568 C CA . PRO A 1 78 ? -13.212 -13.761 17.477 1.00 91.44 78 PRO A CA 1
ATOM 569 C C . PRO A 1 78 ? -12.224 -13.560 18.634 1.00 91.44 78 PRO A C 1
ATOM 571 O O . PRO A 1 78 ? -12.545 -13.870 19.780 1.00 91.44 78 PRO A O 1
ATOM 574 N N . LEU A 1 79 ? -11.029 -13.040 18.343 1.00 93.12 79 LEU A N 1
ATOM 575 C CA . LEU A 1 79 ? -9.940 -12.851 19.296 1.00 93.12 79 LEU A CA 1
ATOM 576 C C . LEU A 1 79 ? -9.810 -11.407 19.799 1.00 93.12 79 LEU A C 1
ATOM 578 O O . LEU A 1 79 ? -8.918 -11.146 20.600 1.00 93.12 79 LEU A O 1
ATOM 582 N N . TYR A 1 80 ? -10.702 -10.479 19.426 1.00 86.88 80 TYR A N 1
ATOM 583 C CA . TYR A 1 80 ? -10.634 -9.089 19.911 1.00 86.88 80 TYR A CA 1
ATOM 584 C C . TYR A 1 80 ? -10.742 -8.947 21.433 1.00 86.88 80 TYR A C 1
ATOM 586 O O . TYR A 1 80 ? -10.232 -7.984 21.997 1.00 86.88 80 TYR A O 1
ATOM 594 N N . SER A 1 81 ? -11.371 -9.902 22.117 1.00 89.44 81 SER A N 1
ATOM 595 C CA . SER A 1 81 ? -11.417 -9.945 23.583 1.00 89.44 81 SER A CA 1
ATOM 596 C C . SER A 1 81 ? -10.149 -10.532 24.218 1.00 89.44 81 SER A C 1
ATOM 598 O O . SER A 1 81 ? -10.032 -10.557 25.441 1.00 89.44 81 SER A O 1
ATOM 600 N N . ARG A 1 82 ? -9.203 -11.034 23.412 1.00 94.19 82 ARG A N 1
ATOM 601 C CA . ARG A 1 82 ? -8.044 -11.829 23.838 1.00 94.19 82 ARG A CA 1
ATOM 602 C C . ARG A 1 82 ? -6.737 -11.297 23.217 1.00 94.19 82 ARG A C 1
ATOM 604 O O . ARG A 1 82 ? -6.193 -11.929 22.307 1.00 94.19 82 ARG A O 1
ATOM 611 N N . PRO A 1 83 ? -6.179 -10.185 23.736 1.00 91.25 83 PRO A N 1
ATOM 612 C CA . PRO A 1 83 ? -5.063 -9.470 23.102 1.00 91.25 83 PRO A CA 1
ATOM 613 C C . PRO A 1 83 ? -3.813 -10.323 22.837 1.00 91.25 83 PRO A C 1
ATOM 615 O O . PRO A 1 83 ? -3.231 -10.247 21.760 1.00 91.25 83 PRO A O 1
ATOM 618 N N . ILE A 1 84 ? -3.421 -11.184 23.784 1.00 94.50 84 ILE A N 1
ATOM 619 C CA . ILE A 1 84 ? -2.230 -12.043 23.641 1.00 94.50 84 ILE A CA 1
ATOM 620 C C . ILE A 1 84 ? -2.396 -13.012 22.461 1.00 94.50 84 ILE A C 1
ATOM 622 O O . ILE A 1 84 ? -1.500 -13.152 21.632 1.00 94.50 84 ILE A O 1
ATOM 626 N N . TYR A 1 85 ? -3.569 -13.637 22.341 1.00 94.62 85 TYR A N 1
ATOM 627 C CA . TYR A 1 85 ? -3.860 -14.575 21.257 1.00 94.62 85 TYR A CA 1
ATOM 628 C C . TYR A 1 85 ? -3.932 -13.878 19.898 1.00 94.62 85 TYR A C 1
ATOM 630 O O . TYR A 1 85 ? -3.541 -14.466 18.893 1.00 94.62 85 TYR A O 1
ATOM 638 N N . GLN A 1 86 ? -4.376 -12.619 19.860 1.00 94.12 86 GLN A N 1
ATOM 639 C CA . GLN A 1 86 ? -4.371 -11.818 18.639 1.00 94.12 86 GLN A CA 1
ATOM 640 C C . GLN A 1 86 ? -2.944 -11.574 18.124 1.00 94.12 86 GLN A C 1
ATOM 642 O O . GLN A 1 86 ? -2.712 -11.696 16.923 1.00 94.12 86 GLN A O 1
ATOM 647 N N . LEU A 1 87 ? -1.983 -11.287 19.009 1.00 93.75 87 LEU A N 1
ATOM 648 C CA . LEU A 1 87 ? -0.573 -11.122 18.625 1.00 93.75 87 LEU A CA 1
ATOM 649 C C . LEU A 1 87 ? 0.035 -12.431 18.104 1.00 93.75 87 LEU A C 1
ATOM 651 O O . LEU A 1 87 ? 0.718 -12.437 17.082 1.00 93.75 87 LEU A O 1
ATOM 655 N N . MET A 1 88 ? -0.242 -13.558 18.768 1.00 95.00 88 MET A N 1
ATOM 656 C CA . MET A 1 88 ? 0.236 -14.865 18.298 1.00 95.00 88 MET A CA 1
ATOM 657 C C . MET A 1 88 ? -0.368 -15.235 16.937 1.00 95.00 88 MET A C 1
ATOM 659 O O . MET A 1 88 ? 0.336 -15.761 16.072 1.00 95.00 88 MET A O 1
ATOM 663 N N . LEU A 1 89 ? -1.650 -14.917 16.725 1.00 95.12 89 LEU A N 1
ATOM 664 C CA . LEU A 1 89 ? -2.336 -15.136 15.455 1.00 95.12 89 LEU A CA 1
ATOM 665 C C . LEU A 1 89 ? -1.685 -14.342 14.321 1.00 95.12 89 LEU A C 1
ATOM 667 O O . LEU A 1 89 ? -1.455 -14.910 13.260 1.00 95.12 89 LEU A O 1
ATOM 671 N N . THR A 1 90 ? -1.398 -13.051 14.504 1.00 92.75 90 THR A N 1
ATOM 672 C CA . THR A 1 90 ? -0.850 -12.216 13.421 1.00 92.75 90 THR A CA 1
ATOM 673 C C . THR A 1 90 ? 0.582 -12.602 13.059 1.00 92.75 90 THR A C 1
ATOM 675 O O . THR A 1 90 ? 0.918 -12.620 11.875 1.00 92.75 90 THR A O 1
ATOM 678 N N . ILE A 1 91 ? 1.402 -12.990 14.042 1.00 93.25 91 ILE A N 1
ATOM 679 C CA . ILE A 1 91 ? 2.746 -13.538 13.794 1.00 93.25 91 ILE A CA 1
ATOM 680 C C . ILE A 1 91 ? 2.644 -14.853 13.009 1.00 93.25 91 ILE A C 1
ATOM 682 O O . ILE A 1 91 ? 3.305 -15.016 11.980 1.00 93.25 91 ILE A O 1
ATOM 686 N N . GLY A 1 92 ? 1.778 -15.771 13.452 1.00 94.12 92 GLY A N 1
ATOM 687 C CA . GLY A 1 92 ? 1.561 -17.049 12.773 1.00 94.12 92 GLY A CA 1
ATOM 688 C C . GLY A 1 92 ? 1.015 -16.878 11.354 1.00 94.12 92 GLY A C 1
ATOM 689 O O . GLY A 1 92 ? 1.520 -17.494 10.417 1.00 94.12 92 GLY A O 1
ATOM 690 N N . LEU A 1 93 ? 0.032 -15.995 11.177 1.00 93.81 93 LEU A N 1
ATOM 691 C CA . LEU A 1 93 ? -0.577 -15.690 9.885 1.00 93.81 93 LEU A CA 1
ATOM 692 C C . LEU A 1 93 ? 0.432 -15.084 8.908 1.00 93.81 93 LEU A C 1
ATOM 694 O O . LEU A 1 93 ? 0.416 -15.450 7.737 1.00 93.81 93 LEU A O 1
ATOM 698 N N . SER A 1 94 ? 1.326 -14.209 9.376 1.00 91.44 94 SER A N 1
ATOM 699 C CA . SER A 1 94 ? 2.404 -13.658 8.548 1.00 91.44 94 SER A CA 1
ATOM 700 C C . SER A 1 94 ? 3.332 -14.766 8.035 1.00 91.44 94 SER A C 1
ATOM 702 O O . SER A 1 94 ? 3.554 -14.884 6.828 1.00 91.44 94 SER A O 1
ATOM 704 N N . TYR A 1 95 ? 3.794 -15.657 8.923 1.00 92.62 95 TYR A N 1
ATOM 705 C CA . TYR A 1 95 ? 4.681 -16.760 8.540 1.00 92.62 95 TYR A CA 1
ATOM 706 C C . TYR A 1 95 ? 4.011 -17.739 7.565 1.00 92.62 95 TYR A C 1
ATOM 708 O O . TYR A 1 95 ? 4.582 -18.081 6.526 1.00 92.62 95 TYR A O 1
ATOM 716 N N . VAL A 1 96 ? 2.780 -18.163 7.873 1.00 93.62 96 VAL A N 1
ATOM 717 C CA . VAL A 1 96 ? 2.001 -19.063 7.009 1.00 93.62 96 VAL A CA 1
ATOM 718 C C . VAL A 1 96 ? 1.686 -18.393 5.675 1.00 93.62 96 VAL A C 1
ATOM 720 O O . VAL A 1 96 ? 1.826 -19.032 4.637 1.00 93.62 96 VAL A O 1
ATOM 723 N N . GLY A 1 97 ? 1.328 -17.108 5.679 1.00 91.62 97 GLY A N 1
ATOM 724 C CA . GLY A 1 97 ? 1.037 -16.332 4.476 1.00 91.62 97 GLY A CA 1
ATOM 725 C C . GLY A 1 97 ? 2.229 -16.275 3.526 1.00 91.62 97 GLY A C 1
ATOM 726 O O . GLY A 1 97 ? 2.092 -16.621 2.355 1.00 91.62 97 GLY A O 1
ATOM 727 N N . ILE A 1 98 ? 3.421 -15.945 4.037 1.00 91.75 98 ILE A N 1
ATOM 728 C CA . ILE A 1 98 ? 4.653 -15.927 3.232 1.00 91.75 98 ILE A CA 1
ATOM 729 C C . ILE A 1 98 ? 4.938 -17.317 2.648 1.00 91.75 98 ILE A C 1
ATOM 731 O O . ILE A 1 98 ? 5.296 -17.433 1.475 1.00 91.75 98 ILE A O 1
ATOM 735 N N . LYS A 1 99 ? 4.766 -18.390 3.431 1.00 93.12 99 LYS A N 1
ATOM 736 C CA . LYS A 1 99 ? 4.982 -19.762 2.942 1.00 93.12 99 LYS A CA 1
ATOM 737 C C . LYS A 1 99 ? 3.967 -20.179 1.890 1.00 93.12 99 LYS A C 1
ATOM 739 O O . LYS A 1 99 ? 4.362 -20.770 0.893 1.00 93.12 99 LYS A O 1
ATOM 744 N N . LEU A 1 100 ? 2.702 -19.819 2.067 1.00 92.62 100 LEU A N 1
ATOM 745 C CA . LEU A 1 100 ? 1.645 -20.084 1.099 1.00 92.62 100 LEU A CA 1
ATOM 746 C C . LEU A 1 100 ? 1.946 -19.383 -0.232 1.00 92.62 100 LEU A C 1
ATOM 748 O O . LEU A 1 100 ? 1.883 -20.022 -1.281 1.00 92.62 100 LEU A O 1
ATOM 752 N N . VAL A 1 101 ? 2.376 -18.117 -0.192 1.00 90.94 101 VAL A N 1
ATOM 753 C CA . VAL A 1 101 ? 2.793 -17.387 -1.399 1.00 90.94 101 VAL A CA 1
ATOM 754 C C . VAL A 1 101 ? 4.000 -18.060 -2.062 1.00 90.94 101 VAL A C 1
ATOM 756 O O . VAL A 1 101 ? 3.973 -18.318 -3.263 1.00 90.94 101 VAL A O 1
ATOM 759 N N . GLN A 1 102 ? 5.020 -18.439 -1.285 1.00 91.12 102 GLN A N 1
ATOM 760 C CA . GLN A 1 102 ? 6.199 -19.151 -1.800 1.00 91.12 102 GLN A CA 1
ATOM 761 C C . GLN A 1 102 ? 5.860 -20.513 -2.421 1.00 91.12 102 GLN A C 1
ATOM 763 O O . GLN A 1 102 ? 6.564 -20.956 -3.327 1.00 91.12 102 GLN A O 1
ATOM 768 N N . THR A 1 103 ? 4.823 -21.195 -1.931 1.00 91.44 103 THR A N 1
ATOM 769 C CA . THR A 1 103 ? 4.370 -22.482 -2.472 1.00 91.44 103 THR A CA 1
ATOM 770 C C . THR A 1 103 ? 3.589 -22.315 -3.774 1.00 91.44 103 THR A C 1
ATOM 772 O O . THR A 1 103 ? 3.763 -23.134 -4.670 1.00 91.44 103 THR A O 1
ATOM 775 N N . ILE A 1 104 ? 2.757 -21.276 -3.898 1.00 88.06 104 ILE A N 1
ATOM 776 C CA . ILE A 1 104 ? 1.930 -21.054 -5.096 1.00 88.06 104 ILE A CA 1
ATOM 777 C C . ILE A 1 104 ? 2.735 -20.396 -6.226 1.00 88.06 104 ILE A C 1
ATOM 779 O O . ILE A 1 104 ? 2.689 -20.870 -7.357 1.00 88.06 104 ILE A O 1
ATOM 783 N N . TRP A 1 105 ? 3.475 -19.322 -5.934 1.00 86.44 105 TRP A N 1
ATOM 784 C CA . TRP A 1 105 ? 4.181 -18.516 -6.945 1.00 86.44 105 TRP A CA 1
ATOM 785 C C . TRP A 1 105 ? 5.686 -18.804 -7.032 1.00 86.44 105 TRP A C 1
ATOM 787 O O . TRP A 1 105 ? 6.371 -18.301 -7.922 1.00 86.44 105 TRP A O 1
ATOM 797 N N . GLY A 1 106 ? 6.220 -19.629 -6.133 1.00 88.06 106 GLY A N 1
ATOM 798 C CA . GLY A 1 106 ? 7.652 -19.897 -6.047 1.00 88.06 106 GLY A CA 1
ATOM 799 C C . GLY A 1 106 ? 8.411 -18.823 -5.266 1.00 88.06 106 GLY A C 1
ATOM 800 O O . GLY A 1 106 ? 7.844 -17.879 -4.720 1.00 88.06 106 GLY A O 1
ATOM 801 N N . ARG A 1 107 ? 9.736 -18.985 -5.176 1.00 87.62 107 ARG A N 1
ATOM 802 C CA . ARG A 1 107 ? 10.625 -18.074 -4.428 1.00 87.62 107 ARG A CA 1
ATOM 803 C C . ARG A 1 107 ? 11.253 -16.972 -5.281 1.00 87.62 107 ARG A C 1
ATOM 805 O O . ARG A 1 107 ? 12.065 -16.215 -4.763 1.00 87.62 107 ARG A O 1
ATOM 812 N N . ASN A 1 108 ? 10.895 -16.915 -6.557 1.00 86.12 108 ASN A N 1
ATOM 813 C CA . ASN A 1 108 ? 11.523 -16.021 -7.515 1.00 86.12 108 ASN A CA 1
ATOM 814 C C . ASN A 1 108 ? 11.035 -14.588 -7.325 1.00 86.12 108 ASN A C 1
ATOM 816 O O . ASN A 1 108 ? 9.893 -14.352 -6.929 1.00 86.12 108 ASN A O 1
ATOM 820 N N . GLU A 1 109 ? 11.918 -13.645 -7.629 1.00 85.31 109 GLU A N 1
ATOM 821 C CA . GLU A 1 109 ? 11.562 -12.239 -7.727 1.00 85.31 109 GLU A CA 1
ATOM 822 C C . GLU A 1 109 ? 11.064 -11.955 -9.142 1.00 85.31 109 GLU A C 1
ATOM 824 O O . GLU A 1 109 ? 11.703 -12.339 -10.125 1.00 85.31 109 GLU A O 1
ATOM 829 N N . PHE A 1 110 ? 9.910 -11.303 -9.249 1.00 85.62 110 PHE A N 1
ATOM 830 C CA . PHE A 1 110 ? 9.294 -10.967 -10.529 1.00 85.62 110 PHE A CA 1
ATOM 831 C C . PHE A 1 110 ? 9.336 -9.460 -10.739 1.00 85.62 110 PHE A C 1
ATOM 833 O O . PHE A 1 110 ? 8.792 -8.702 -9.942 1.00 85.62 110 PHE A O 1
ATOM 840 N N . THR A 1 111 ? 9.950 -8.999 -11.823 1.00 83.69 111 THR A N 1
ATOM 841 C CA . THR A 1 111 ? 9.913 -7.582 -12.192 1.00 83.69 111 THR A CA 1
ATOM 842 C C . THR A 1 111 ? 8.701 -7.322 -13.073 1.00 83.69 111 THR A C 1
ATOM 844 O O . THR A 1 111 ? 8.556 -7.882 -14.160 1.00 83.69 111 THR A O 1
ATOM 847 N N . MET A 1 112 ? 7.789 -6.483 -12.585 1.00 84.44 112 MET A N 1
ATOM 848 C CA . MET A 1 112 ? 6.630 -6.085 -13.371 1.00 84.44 112 MET A CA 1
ATOM 849 C C . MET A 1 112 ? 7.074 -5.077 -14.440 1.00 84.44 112 MET A C 1
ATOM 851 O O . MET A 1 112 ? 7.781 -4.124 -14.108 1.00 84.44 112 MET A O 1
ATOM 855 N N . PRO A 1 113 ? 6.693 -5.242 -15.719 1.00 85.38 113 PRO A N 1
ATOM 856 C CA . PRO A 1 113 ? 7.001 -4.237 -16.725 1.00 85.38 113 PRO A CA 1
ATOM 857 C C . PRO A 1 113 ? 6.276 -2.928 -16.396 1.00 85.38 113 PRO A C 1
ATOM 859 O O . PRO A 1 113 ? 5.122 -2.934 -15.962 1.00 85.38 113 PRO A O 1
ATOM 862 N N . THR A 1 114 ? 6.938 -1.797 -16.632 1.00 84.56 114 THR A N 1
ATOM 863 C CA . THR A 1 114 ? 6.284 -0.491 -16.537 1.00 84.56 114 THR A CA 1
ATOM 864 C C . THR A 1 114 ? 5.173 -0.370 -17.591 1.00 84.56 114 THR A C 1
ATOM 866 O O . THR A 1 114 ? 5.317 -0.908 -18.699 1.00 84.56 114 THR A O 1
ATOM 869 N N . PRO A 1 115 ? 4.062 0.326 -17.278 1.00 85.69 115 PRO A N 1
ATOM 870 C CA . PRO A 1 115 ? 2.993 0.568 -18.244 1.00 85.69 115 PRO A CA 1
ATOM 871 C C . PRO A 1 115 ? 3.531 1.244 -19.510 1.00 85.69 115 PRO A C 1
ATOM 873 O O . PRO A 1 115 ? 4.403 2.113 -19.425 1.00 85.69 115 PRO A O 1
ATOM 876 N N . SER A 1 116 ? 2.994 0.874 -20.675 1.00 79.62 116 SER A N 1
ATOM 877 C CA . SER A 1 116 ? 3.391 1.412 -21.987 1.00 79.62 116 SER A CA 1
ATOM 878 C C . SER A 1 116 ? 3.288 2.939 -22.057 1.00 79.62 116 SER A C 1
ATOM 880 O O . SER A 1 116 ? 4.124 3.569 -22.692 1.00 79.62 116 SER A O 1
ATOM 882 N N . LEU A 1 117 ? 2.357 3.545 -21.308 1.00 77.88 117 LEU A N 1
ATOM 883 C CA . LEU A 1 117 ? 2.218 5.002 -21.158 1.00 77.88 117 LEU A CA 1
ATOM 884 C C . LEU A 1 117 ? 3.483 5.710 -20.645 1.00 77.88 117 LEU A C 1
ATOM 886 O O . LEU A 1 117 ? 3.654 6.904 -20.886 1.00 77.88 117 LEU A O 1
ATOM 890 N N . PHE A 1 118 ? 4.343 4.992 -19.921 1.00 78.50 118 PHE A N 1
ATOM 891 C CA . PHE A 1 118 ? 5.598 5.499 -19.361 1.00 78.50 118 PHE A CA 1
ATOM 892 C C . PHE A 1 118 ? 6.828 4.862 -20.017 1.00 78.50 118 PHE A C 1
ATOM 894 O O . PHE A 1 118 ? 7.937 4.975 -19.485 1.00 78.50 118 PHE A O 1
ATOM 901 N N . ARG A 1 119 ? 6.647 4.156 -21.138 1.00 73.69 119 ARG A N 1
ATOM 902 C CA . ARG A 1 119 ? 7.723 3.524 -21.895 1.00 73.69 119 ARG A CA 1
ATOM 903 C C . ARG A 1 119 ? 7.896 4.270 -23.221 1.00 73.69 119 ARG A C 1
ATOM 905 O O . ARG A 1 119 ? 6.904 4.462 -23.914 1.00 73.69 119 ARG A O 1
ATOM 912 N N . PRO A 1 120 ? 9.133 4.635 -23.611 1.00 69.19 120 PRO A N 1
ATOM 913 C CA . PRO A 1 120 ? 9.363 5.308 -24.882 1.00 69.19 120 PRO A CA 1
ATOM 914 C C . PRO A 1 120 ? 8.809 4.486 -26.044 1.00 69.19 120 PRO A C 1
ATOM 916 O O . PRO A 1 120 ? 9.040 3.270 -26.101 1.00 69.19 120 PRO A O 1
ATOM 919 N N . ALA A 1 121 ? 8.134 5.151 -26.980 1.00 68.31 121 ALA A N 1
ATOM 920 C CA . ALA A 1 121 ? 7.767 4.525 -28.240 1.00 68.31 121 ALA A CA 1
ATOM 921 C C . ALA A 1 121 ? 9.037 4.053 -28.987 1.00 68.31 121 ALA A C 1
ATOM 923 O O . ALA A 1 121 ? 10.093 4.692 -28.875 1.00 68.31 121 ALA A O 1
ATOM 924 N N . PRO A 1 122 ? 8.984 2.940 -29.743 1.00 64.06 122 PRO A N 1
ATOM 925 C CA . PRO A 1 122 ? 10.125 2.479 -30.532 1.00 64.06 122 PRO A CA 1
ATOM 926 C C . PRO A 1 122 ? 10.630 3.593 -31.464 1.00 64.06 122 PRO A C 1
ATOM 928 O O . PRO A 1 122 ? 9.889 4.065 -32.318 1.00 64.06 122 PRO A O 1
ATOM 931 N N . GLY A 1 123 ? 11.885 4.021 -31.291 1.00 61.50 123 GLY A N 1
ATOM 932 C CA . GLY A 1 123 ? 12.496 5.102 -32.080 1.00 61.50 123 GLY A CA 1
ATOM 933 C C . GLY A 1 123 ? 12.394 6.512 -31.480 1.00 61.50 123 GLY A C 1
ATOM 934 O O . GLY A 1 123 ? 12.945 7.442 -32.064 1.00 61.50 123 GLY A O 1
ATOM 935 N N . ALA A 1 124 ? 11.757 6.688 -30.318 1.00 66.19 124 ALA A N 1
ATOM 936 C CA . ALA A 1 124 ? 11.701 7.980 -29.633 1.00 66.19 124 ALA A CA 1
ATOM 937 C C . ALA A 1 124 ? 13.058 8.367 -29.011 1.00 66.19 124 ALA A C 1
ATOM 939 O O . ALA A 1 124 ? 13.708 7.569 -28.326 1.00 66.19 124 ALA A O 1
ATOM 940 N N . THR A 1 125 ? 13.479 9.620 -29.201 1.00 63.88 125 THR A N 1
ATOM 941 C CA . THR A 1 125 ? 14.682 10.181 -28.571 1.00 63.88 125 THR A CA 1
ATOM 942 C C . THR A 1 125 ? 14.338 10.766 -27.200 1.00 63.88 125 THR A C 1
ATOM 944 O O . THR A 1 125 ? 13.898 11.907 -27.099 1.00 63.88 125 THR A O 1
ATOM 947 N N . CYS A 1 126 ? 14.551 9.998 -26.129 1.00 69.94 126 CYS A N 1
ATOM 948 C CA . CYS A 1 126 ? 14.425 10.491 -24.752 1.00 69.94 126 CYS A CA 1
ATOM 949 C C . CYS A 1 126 ? 15.805 10.918 -24.201 1.00 69.94 126 CYS A C 1
ATOM 951 O O . CYS A 1 126 ? 16.802 10.225 -24.436 1.00 69.94 126 CYS A O 1
ATOM 953 N N . PRO A 1 127 ? 15.912 12.011 -23.421 1.00 67.12 127 PRO A N 1
ATOM 954 C CA . PRO A 1 127 ? 14.851 12.674 -22.660 1.00 67.12 127 PRO A CA 1
ATOM 955 C C . PRO A 1 127 ? 14.142 13.797 -23.430 1.00 67.12 127 PRO A C 1
ATOM 957 O O . PRO A 1 127 ? 14.776 14.534 -24.178 1.00 67.12 127 PRO A O 1
ATOM 960 N N . SER A 1 128 ? 12.840 13.968 -23.181 1.00 63.81 128 SER A N 1
ATOM 961 C CA . SER A 1 128 ? 12.101 15.125 -23.700 1.00 63.81 128 SER A CA 1
ATOM 962 C C . SER A 1 128 ? 12.504 16.401 -22.947 1.00 63.81 128 SER A C 1
ATOM 964 O O . SER A 1 128 ? 12.551 16.409 -21.712 1.00 63.81 128 SER A O 1
ATOM 966 N N . THR A 1 129 ? 12.763 17.481 -23.687 1.00 70.88 129 THR A N 1
ATOM 967 C CA . THR A 1 129 ? 13.070 18.825 -23.163 1.00 70.88 129 THR A CA 1
ATOM 968 C C . THR A 1 129 ? 11.818 19.670 -22.893 1.00 70.88 129 THR A C 1
ATOM 970 O O . THR A 1 129 ? 11.935 20.785 -22.389 1.00 70.88 129 THR A O 1
ATOM 973 N N . SER A 1 130 ? 10.613 19.169 -23.200 1.00 70.31 130 SER A N 1
ATOM 974 C CA . SER A 1 130 ? 9.353 19.890 -22.966 1.00 70.31 130 SER A CA 1
ATOM 975 C C . SER A 1 130 ? 8.183 18.973 -22.579 1.00 70.31 130 SER A C 1
ATOM 977 O O . SER A 1 130 ? 8.089 17.816 -22.994 1.00 70.31 130 SER A O 1
ATOM 979 N N . LEU A 1 131 ? 7.252 19.499 -21.774 1.00 67.94 131 LEU A N 1
ATOM 980 C CA . LEU A 1 131 ? 6.082 18.754 -21.285 1.00 67.94 131 LEU A CA 1
ATOM 981 C C . LEU A 1 131 ? 5.132 18.337 -22.425 1.00 67.94 131 LEU A C 1
ATOM 983 O O . LEU A 1 131 ? 4.501 17.286 -22.352 1.00 67.94 131 LEU A O 1
ATOM 987 N N . SER A 1 132 ? 5.066 19.132 -23.498 1.00 69.69 132 SER A N 1
ATOM 988 C CA . SER A 1 132 ? 4.275 18.824 -24.694 1.00 69.69 132 SER A CA 1
ATOM 989 C C . SER A 1 132 ? 4.868 17.672 -25.506 1.00 69.69 132 SER A C 1
ATOM 991 O O . SER A 1 132 ? 4.116 16.789 -25.907 1.00 69.69 132 SER A O 1
ATOM 993 N N . ALA A 1 133 ? 6.194 17.621 -25.694 1.00 64.38 133 ALA A N 1
ATOM 994 C CA . ALA A 1 133 ? 6.828 16.489 -26.378 1.00 64.38 133 ALA A CA 1
ATOM 995 C C . ALA A 1 133 ? 6.779 15.211 -25.524 1.00 64.38 133 ALA A C 1
ATOM 997 O O . ALA A 1 133 ? 6.640 14.117 -26.053 1.00 64.38 133 ALA A O 1
ATOM 998 N N . TRP A 1 134 ? 6.766 15.330 -24.188 1.00 66.12 134 TRP A N 1
ATOM 999 C CA . TRP A 1 134 ? 6.555 14.168 -23.318 1.00 66.12 134 TRP A CA 1
ATOM 1000 C C . TRP A 1 134 ? 5.195 13.491 -23.555 1.00 66.12 134 TRP A C 1
ATOM 1002 O O . TRP A 1 134 ? 5.130 12.265 -23.630 1.00 66.12 134 TRP A O 1
ATOM 1012 N N . PHE A 1 135 ? 4.125 14.281 -23.701 1.00 67.31 135 PHE A N 1
ATOM 1013 C CA . PHE A 1 135 ? 2.779 13.750 -23.934 1.00 67.31 135 PHE A CA 1
ATOM 1014 C C . PHE A 1 135 ? 2.634 13.086 -25.312 1.00 67.31 135 PHE A C 1
ATOM 1016 O O . PHE A 1 135 ? 1.814 12.185 -25.458 1.00 67.31 135 PHE A O 1
ATOM 1023 N N . GLN A 1 136 ? 3.422 13.510 -26.307 1.00 68.75 136 GLN A N 1
ATOM 1024 C CA . GLN A 1 136 ? 3.397 12.922 -27.652 1.00 68.75 136 GLN A CA 1
ATOM 1025 C C . GLN A 1 136 ? 4.320 11.705 -27.798 1.00 68.75 136 GLN A C 1
ATOM 1027 O O . GLN A 1 136 ? 3.934 10.731 -28.435 1.00 68.75 136 GLN A O 1
ATOM 1032 N N . ASP A 1 137 ? 5.498 11.723 -27.171 1.00 64.06 137 ASP A N 1
ATOM 1033 C CA . ASP A 1 137 ? 6.520 10.681 -27.354 1.00 64.06 137 ASP A CA 1
ATOM 1034 C C . ASP A 1 137 ? 6.470 9.568 -26.290 1.00 64.06 137 ASP A C 1
ATOM 1036 O O . ASP A 1 137 ? 7.256 8.616 -26.342 1.00 64.06 137 ASP A O 1
ATOM 1040 N N . HIS A 1 138 ? 5.578 9.686 -25.294 1.00 68.62 138 HIS A N 1
ATOM 1041 C CA . HIS A 1 138 ? 5.451 8.761 -24.156 1.00 68.62 138 HIS A CA 1
ATOM 1042 C C . HIS A 1 138 ? 6.799 8.455 -23.470 1.00 68.62 138 HIS A C 1
ATOM 1044 O O . HIS A 1 138 ? 7.073 7.344 -23.013 1.00 68.62 138 HIS A O 1
ATOM 1050 N N . CYS A 1 139 ? 7.690 9.449 -23.402 1.00 66.94 139 CYS A N 1
ATOM 1051 C CA . CYS A 1 139 ? 9.037 9.251 -22.873 1.00 66.94 139 CYS A CA 1
ATOM 1052 C C . CYS A 1 139 ? 9.026 8.857 -21.385 1.00 66.94 139 CYS A C 1
ATOM 1054 O O . CYS A 1 139 ? 8.315 9.430 -20.564 1.00 66.94 139 CYS A O 1
ATOM 1056 N N . SER A 1 140 ? 9.908 7.938 -20.988 1.00 67.25 140 SER A N 1
ATOM 1057 C CA . SER A 1 140 ? 10.073 7.551 -19.577 1.00 67.25 140 SER A CA 1
ATOM 1058 C C . SER A 1 140 ? 10.762 8.622 -18.722 1.00 67.25 140 SER A C 1
ATOM 1060 O O . SER A 1 140 ? 10.620 8.625 -17.496 1.00 67.25 140 SER A O 1
ATOM 1062 N N . THR A 1 141 ? 11.510 9.537 -19.351 1.00 70.94 141 THR A N 1
ATOM 1063 C CA . THR A 1 141 ? 12.307 10.568 -18.671 1.00 70.94 141 THR A CA 1
ATOM 1064 C C . THR A 1 141 ? 12.101 11.956 -19.265 1.00 70.94 141 THR A C 1
ATOM 1066 O O . THR A 1 141 ? 12.170 12.114 -20.488 1.00 70.94 141 THR A O 1
ATOM 1069 N N . ILE A 1 142 ? 11.959 12.953 -18.393 1.00 74.50 142 ILE A N 1
ATOM 1070 C CA . ILE A 1 142 ? 11.948 14.381 -18.738 1.00 74.50 142 ILE A CA 1
ATOM 1071 C C . ILE A 1 142 ? 13.224 15.057 -18.220 1.00 74.50 142 ILE A C 1
ATOM 1073 O O . ILE A 1 142 ? 13.770 14.648 -17.188 1.00 74.50 142 ILE A O 1
ATOM 1077 N N . LEU A 1 143 ? 13.714 16.066 -18.943 1.00 75.94 143 LEU A N 1
ATOM 1078 C CA . LEU A 1 143 ? 14.830 16.899 -18.495 1.00 75.94 143 LEU A CA 1
ATOM 1079 C C . LEU A 1 143 ? 14.276 18.126 -17.757 1.00 75.94 143 LEU A C 1
ATOM 1081 O O . LEU A 1 143 ? 13.582 18.946 -18.354 1.00 75.94 143 LEU A O 1
ATOM 1085 N N . VAL A 1 144 ? 14.563 18.250 -16.461 1.00 71.44 144 VAL A N 1
ATOM 1086 C CA . VAL A 1 144 ? 14.149 19.392 -15.628 1.00 71.44 144 VAL A CA 1
ATOM 1087 C C . VAL A 1 144 ? 15.398 19.964 -14.961 1.00 71.44 144 VAL A C 1
ATOM 1089 O O . VAL A 1 144 ? 16.045 19.253 -14.200 1.00 71.44 144 VAL A O 1
ATOM 1092 N N . LEU A 1 145 ? 15.745 21.226 -15.259 1.00 69.12 145 LEU A N 1
ATOM 1093 C CA . LEU A 1 145 ? 16.960 21.911 -14.767 1.00 69.12 145 LEU A CA 1
ATOM 1094 C C . LEU A 1 145 ? 18.235 21.034 -14.854 1.00 69.12 145 LEU 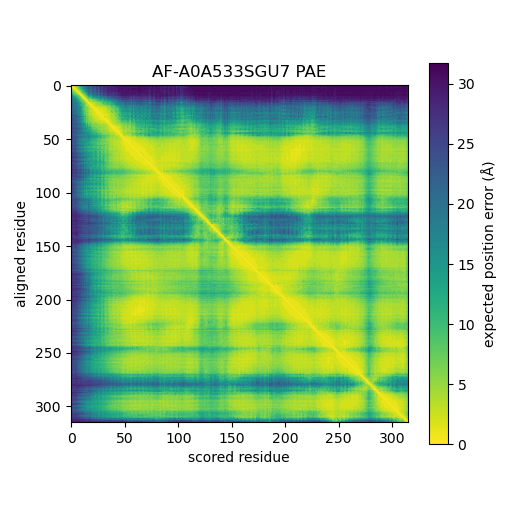A C 1
ATOM 1096 O O . LEU A 1 145 ? 18.879 20.778 -13.841 1.00 69.12 145 LEU A O 1
ATOM 1100 N N . ASP A 1 146 ? 18.557 20.509 -16.044 1.00 69.44 146 ASP A N 1
ATOM 1101 C CA . ASP A 1 146 ? 19.683 19.581 -16.310 1.00 69.44 146 ASP A CA 1
ATOM 1102 C C . ASP A 1 146 ? 19.663 18.236 -15.547 1.00 69.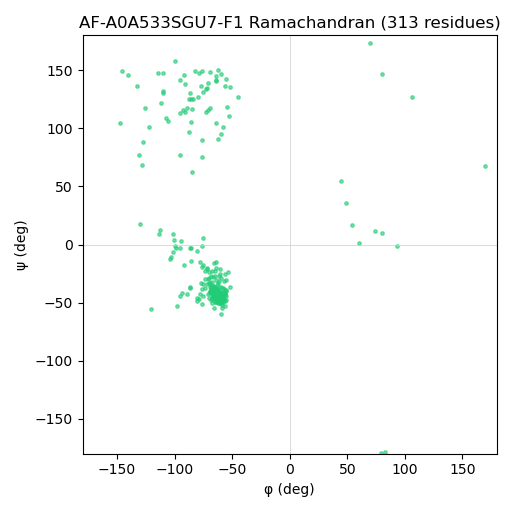44 146 ASP A C 1
ATOM 1104 O O . ASP A 1 146 ? 20.526 17.377 -15.745 1.00 69.44 146 ASP A O 1
ATOM 1108 N N . GLY A 1 147 ? 18.638 17.984 -14.729 1.00 68.12 147 GLY A N 1
ATOM 1109 C CA . GLY A 1 147 ? 18.387 16.706 -14.073 1.00 68.12 147 GLY A CA 1
ATOM 1110 C C . GLY A 1 147 ? 17.487 15.790 -14.905 1.00 68.12 147 GLY A C 1
ATOM 1111 O O . GLY A 1 147 ? 16.478 16.218 -15.466 1.00 68.12 147 GLY A O 1
ATOM 1112 N N . ARG A 1 148 ? 17.817 14.492 -14.956 1.00 76.12 148 ARG A N 1
ATOM 1113 C CA . ARG A 1 148 ? 16.929 13.459 -15.521 1.00 76.12 148 ARG A CA 1
ATOM 1114 C C . ARG A 1 148 ? 15.945 12.999 -14.448 1.00 76.12 148 ARG A C 1
ATOM 1116 O O . ARG A 1 148 ? 16.363 12.398 -13.459 1.00 76.12 148 ARG A O 1
ATOM 1123 N N . VAL A 1 149 ? 14.656 13.238 -14.669 1.00 78.56 149 VAL A N 1
ATOM 1124 C CA . VAL A 1 149 ? 13.567 12.819 -13.771 1.00 78.56 149 VAL A CA 1
ATOM 1125 C C . VAL A 1 149 ? 12.771 11.699 -14.445 1.00 78.56 149 VAL A C 1
ATOM 1127 O O . VAL A 1 149 ? 12.405 11.841 -15.617 1.00 78.56 149 VAL A O 1
ATOM 1130 N N . ARG A 1 150 ? 12.520 10.574 -13.754 1.00 82.06 150 ARG A N 1
ATOM 1131 C CA . ARG A 1 150 ? 11.696 9.475 -14.284 1.00 82.06 150 ARG A CA 1
ATOM 1132 C C . ARG A 1 150 ? 10.237 9.785 -13.970 1.00 82.06 150 ARG A C 1
ATOM 1134 O O . ARG A 1 150 ? 9.855 10.017 -12.828 1.00 82.06 150 ARG A O 1
ATOM 1141 N N . MET A 1 151 ? 9.394 9.785 -14.996 1.00 82.31 151 MET A N 1
ATOM 1142 C CA . MET A 1 151 ? 8.009 10.234 -14.836 1.00 82.31 151 MET A CA 1
ATOM 1143 C C . MET A 1 151 ? 7.204 9.320 -13.900 1.00 82.31 151 MET A C 1
ATOM 1145 O O . MET A 1 151 ? 6.402 9.798 -13.101 1.00 82.31 151 MET A O 1
ATOM 1149 N N . TYR A 1 152 ? 7.427 8.006 -13.980 1.00 85.38 152 TYR A N 1
ATOM 1150 C CA . TYR A 1 152 ? 6.692 7.038 -13.168 1.00 85.38 152 TYR A CA 1
ATOM 1151 C C . TYR A 1 152 ? 7.006 7.190 -11.670 1.00 85.38 152 TYR A C 1
ATOM 1153 O O . TYR A 1 152 ? 6.105 7.415 -10.863 1.00 85.38 152 TYR A O 1
ATOM 1161 N N . ASP A 1 153 ? 8.287 7.143 -11.305 1.00 85.25 153 ASP A N 1
ATOM 1162 C CA . ASP A 1 153 ? 8.708 7.107 -9.903 1.00 85.25 153 ASP A CA 1
ATOM 1163 C C . ASP A 1 153 ? 8.654 8.471 -9.215 1.00 85.25 153 ASP A C 1
ATOM 1165 O O . ASP A 1 153 ? 8.214 8.565 -8.070 1.00 85.25 153 ASP A O 1
ATOM 1169 N N . GLU A 1 154 ? 9.106 9.533 -9.888 1.00 85.31 154 GLU A N 1
ATOM 1170 C CA . GLU A 1 154 ? 9.243 10.850 -9.261 1.00 85.31 154 GLU A CA 1
ATOM 1171 C C . GLU A 1 154 ? 8.004 11.743 -9.406 1.00 85.31 154 GLU A C 1
ATOM 1173 O O . GLU A 1 154 ? 7.873 12.710 -8.656 1.00 85.31 154 GLU A O 1
ATOM 1178 N N . VAL A 1 155 ? 7.088 11.444 -10.335 1.00 86.94 155 VAL A N 1
ATOM 1179 C CA . VAL A 1 155 ? 5.894 12.277 -10.573 1.00 86.94 155 VAL A CA 1
ATOM 1180 C C . VAL A 1 155 ? 4.606 11.488 -10.369 1.00 86.94 155 VAL A C 1
ATOM 1182 O O . VAL A 1 155 ? 3.773 11.880 -9.552 1.00 86.94 155 VAL A O 1
ATOM 1185 N N . PHE A 1 156 ? 4.433 10.367 -11.070 1.00 89.38 156 PHE A N 1
ATOM 1186 C CA . PHE A 1 156 ? 3.175 9.621 -11.058 1.00 89.38 156 PHE A CA 1
ATOM 1187 C C . PHE A 1 156 ? 2.878 8.978 -9.696 1.00 89.38 156 PHE A C 1
ATOM 1189 O O . PHE A 1 156 ? 1.796 9.207 -9.152 1.00 89.38 156 PHE A O 1
ATOM 1196 N N . ILE A 1 157 ? 3.822 8.237 -9.101 1.00 91.31 157 ILE A N 1
ATOM 1197 C CA . ILE A 1 157 ? 3.613 7.600 -7.787 1.00 91.31 157 ILE A CA 1
ATOM 1198 C C . ILE A 1 157 ? 3.292 8.643 -6.693 1.00 91.31 157 ILE A C 1
ATOM 1200 O O . ILE A 1 157 ? 2.276 8.473 -6.009 1.00 91.31 157 ILE A O 1
ATOM 1204 N N . PRO A 1 158 ? 4.059 9.745 -6.522 1.00 91.00 158 PRO A N 1
ATOM 1205 C CA . PRO A 1 158 ? 3.723 10.780 -5.544 1.00 91.00 158 PRO A CA 1
ATOM 1206 C C . PRO A 1 158 ? 2.366 11.445 -5.799 1.00 91.00 158 PRO A C 1
ATOM 1208 O O . PRO A 1 158 ? 1.608 11.657 -4.852 1.00 91.00 158 PRO A O 1
ATOM 1211 N N . LEU A 1 159 ? 2.020 11.731 -7.059 1.00 93.31 159 LEU A N 1
ATOM 1212 C CA . LEU A 1 159 ? 0.727 12.323 -7.422 1.00 93.31 159 LEU A CA 1
ATOM 1213 C C . LEU A 1 159 ? -0.442 11.409 -7.030 1.00 93.31 159 LEU A C 1
ATOM 1215 O O . LEU A 1 159 ? -1.425 11.859 -6.431 1.00 93.31 159 LEU A O 1
ATOM 1219 N N . VAL A 1 160 ? -0.328 10.113 -7.327 1.00 94.50 160 VAL A N 1
ATOM 1220 C CA . VAL A 1 160 ? -1.324 9.113 -6.930 1.00 94.50 160 VAL A CA 1
ATOM 1221 C C . VAL A 1 160 ? -1.387 8.997 -5.404 1.00 94.50 160 VAL A C 1
ATOM 1223 O O . VAL A 1 160 ? -2.482 8.985 -4.842 1.00 94.50 160 VAL A O 1
ATOM 1226 N N . GLY A 1 161 ? -0.243 9.010 -4.716 1.00 93.19 161 GLY A N 1
ATOM 1227 C CA . GLY A 1 161 ? -0.169 9.008 -3.253 1.00 93.19 161 GLY A CA 1
ATOM 1228 C C . GLY A 1 161 ? -0.890 10.197 -2.608 1.00 93.19 161 GLY A C 1
ATOM 1229 O O . GLY A 1 161 ? -1.690 10.008 -1.690 1.00 93.19 161 GLY A O 1
ATOM 1230 N N . ILE A 1 162 ? -0.685 11.413 -3.123 1.00 93.75 162 ILE A N 1
ATOM 1231 C CA . ILE A 1 162 ? -1.396 12.623 -2.671 1.00 93.75 162 ILE A CA 1
ATOM 1232 C C . ILE A 1 162 ? -2.898 12.488 -2.933 1.00 93.75 162 ILE A C 1
ATOM 1234 O O . ILE A 1 162 ? -3.712 12.808 -2.066 1.00 93.75 162 ILE A O 1
ATOM 1238 N N . THR A 1 163 ? -3.279 11.970 -4.100 1.00 95.44 163 THR A N 1
ATOM 1239 C CA . THR A 1 163 ? -4.688 11.761 -4.460 1.00 95.44 163 THR A CA 1
ATOM 1240 C C . THR A 1 163 ? -5.366 10.788 -3.492 1.00 95.44 163 THR A C 1
ATOM 1242 O O . THR A 1 163 ? -6.447 11.080 -2.977 1.00 95.44 163 THR A O 1
ATOM 1245 N N . VAL A 1 164 ? -4.712 9.668 -3.166 1.00 94.69 164 VAL A N 1
ATOM 1246 C CA . VAL A 1 164 ? -5.198 8.699 -2.171 1.00 94.69 164 VAL A CA 1
ATOM 1247 C C . VAL A 1 164 ? -5.266 9.322 -0.781 1.00 94.69 164 VAL A C 1
ATOM 1249 O O . VAL A 1 164 ? -6.260 9.132 -0.081 1.00 94.69 164 VAL A O 1
ATOM 1252 N N . LEU A 1 165 ? -4.267 10.110 -0.381 1.00 92.88 165 LEU A N 1
ATOM 1253 C CA . LEU A 1 165 ? -4.271 10.806 0.905 1.00 92.88 165 LEU A CA 1
ATOM 1254 C C . LEU A 1 165 ? -5.476 11.748 1.032 1.00 92.88 165 LEU A C 1
ATOM 1256 O O . LEU A 1 165 ? -6.168 11.730 2.052 1.00 92.88 165 LEU A O 1
ATOM 1260 N N . VAL A 1 166 ? -5.760 12.535 -0.008 1.00 94.56 166 VAL A N 1
ATOM 1261 C CA . VAL A 1 166 ? -6.936 13.417 -0.058 1.00 94.56 166 VAL A CA 1
ATOM 1262 C C . VAL A 1 166 ? -8.230 12.600 -0.040 1.00 94.56 166 VAL A C 1
ATOM 1264 O O . VAL A 1 166 ? -9.156 12.946 0.696 1.00 94.56 166 VAL A O 1
ATOM 1267 N N . ALA A 1 167 ? -8.299 11.489 -0.775 1.00 94.31 167 ALA A N 1
ATOM 1268 C CA . ALA A 1 167 ? -9.469 10.611 -0.784 1.00 94.31 167 ALA A CA 1
ATOM 1269 C C . ALA A 1 167 ? -9.752 10.011 0.605 1.00 94.31 167 ALA A C 1
ATOM 1271 O O . ALA A 1 167 ? -10.882 10.086 1.095 1.00 94.31 167 ALA A O 1
ATOM 1272 N N . VAL A 1 168 ? -8.727 9.488 1.285 1.00 92.62 168 VAL A N 1
ATOM 1273 C CA . VAL A 1 168 ? -8.836 8.966 2.658 1.00 92.62 168 VAL A CA 1
ATOM 1274 C C . VAL A 1 168 ? -9.185 10.084 3.635 1.00 92.62 168 VAL A C 1
ATOM 1276 O O . VAL A 1 168 ? -10.012 9.890 4.527 1.00 92.62 168 VAL A O 1
ATOM 1279 N N . TRP A 1 169 ? -8.625 11.281 3.456 1.00 91.44 169 TRP A N 1
ATOM 1280 C CA . TRP A 1 169 ? -8.976 12.441 4.268 1.00 91.44 169 TRP A CA 1
ATOM 1281 C C . TRP A 1 169 ? -10.460 12.798 4.158 1.00 91.44 169 TRP A C 1
ATOM 1283 O O . TRP A 1 169 ? -11.124 12.975 5.184 1.00 91.44 169 TRP A O 1
ATOM 1293 N N . ILE A 1 170 ? -10.995 12.870 2.937 1.00 94.19 170 ILE A N 1
ATOM 1294 C CA . ILE A 1 170 ? -12.419 13.124 2.690 1.00 94.19 170 ILE A CA 1
ATOM 1295 C C . ILE A 1 170 ? -13.258 12.004 3.309 1.00 94.19 170 ILE A C 1
ATOM 1297 O O . ILE A 1 170 ? -14.215 12.292 4.031 1.00 94.19 170 ILE A O 1
ATOM 1301 N N . LEU A 1 171 ? -12.870 10.743 3.097 1.00 94.06 171 LEU A N 1
ATOM 1302 C CA . LEU A 1 171 ? -13.550 9.578 3.660 1.00 94.06 171 LEU A CA 1
ATOM 1303 C C . LEU A 1 171 ? -13.625 9.664 5.187 1.00 94.06 171 LEU A C 1
ATOM 1305 O O . LEU A 1 171 ? -14.706 9.535 5.758 1.00 94.06 171 LEU A O 1
ATOM 1309 N N . LEU A 1 172 ? -12.516 9.956 5.862 1.00 90.19 172 LEU A N 1
ATOM 1310 C CA . LEU A 1 172 ? -12.485 10.009 7.319 1.00 90.19 172 LEU A CA 1
ATOM 1311 C C . LEU A 1 172 ? -13.143 11.276 7.875 1.00 90.19 172 LEU A C 1
ATOM 1313 O O . LEU A 1 172 ? -13.904 11.179 8.833 1.00 90.19 172 LEU A O 1
ATOM 1317 N N . LYS A 1 173 ? -12.902 12.471 7.324 1.00 90.12 173 LYS A N 1
ATOM 1318 C CA . LYS A 1 173 ? -13.423 13.722 7.910 1.00 90.12 173 LYS A CA 1
ATOM 1319 C C . LYS A 1 173 ? -14.824 14.104 7.455 1.00 90.12 173 LYS A C 1
ATOM 1321 O O . LYS A 1 173 ? -15.562 14.652 8.271 1.00 90.12 173 LYS A O 1
ATOM 1326 N N . ARG A 1 174 ? -15.184 13.855 6.196 1.00 94.12 174 ARG A N 1
ATOM 1327 C CA . ARG A 1 174 ? -16.429 14.374 5.607 1.00 94.12 174 ARG A CA 1
ATOM 1328 C C . ARG A 1 174 ? -17.549 13.351 5.459 1.00 94.12 174 ARG A C 1
ATOM 1330 O O . ARG A 1 174 ? -18.680 13.762 5.223 1.00 94.12 174 ARG A O 1
ATOM 1337 N N . THR A 1 175 ? -17.291 12.052 5.609 1.00 95.56 175 THR A N 1
ATOM 1338 C CA . THR A 1 175 ? -18.344 11.035 5.430 1.00 95.56 175 THR A CA 1
ATOM 1339 C C . THR A 1 175 ? -18.940 10.539 6.748 1.00 95.56 175 THR A C 1
ATOM 1341 O O . THR A 1 175 ? -18.310 10.590 7.808 1.00 95.56 175 THR A O 1
ATOM 1344 N N . ARG A 1 176 ? -20.164 9.991 6.668 1.00 92.12 176 ARG A N 1
ATOM 1345 C CA . ARG A 1 176 ? -20.838 9.314 7.791 1.00 92.12 176 ARG A CA 1
ATOM 1346 C C . ARG A 1 176 ? -20.022 8.141 8.323 1.00 92.12 176 ARG A C 1
ATOM 1348 O O . ARG A 1 176 ? -19.949 7.955 9.530 1.00 92.12 176 ARG A O 1
ATOM 1355 N N . LEU A 1 177 ? -19.366 7.402 7.430 1.00 92.19 177 LEU A N 1
ATOM 1356 C CA . LEU A 1 177 ? -18.505 6.279 7.787 1.00 92.19 177 LEU A CA 1
ATOM 1357 C C . LEU A 1 177 ? -17.384 6.749 8.725 1.00 92.19 177 LEU A C 1
ATOM 1359 O O . LEU A 1 177 ? -17.199 6.178 9.796 1.00 92.19 177 LEU A O 1
ATOM 1363 N N . GLY A 1 178 ? -16.719 7.856 8.393 1.00 91.44 178 GLY A N 1
ATOM 1364 C CA . GLY A 1 178 ? -15.690 8.452 9.243 1.00 91.44 178 GLY A CA 1
ATOM 1365 C C . GLY A 1 178 ? -16.191 8.946 10.607 1.00 91.44 178 GLY A C 1
ATOM 1366 O O . GLY A 1 178 ? -15.475 8.823 11.602 1.00 91.44 178 GLY A O 1
ATOM 1367 N N . MET A 1 179 ? -17.425 9.459 10.689 1.00 91.94 179 MET A N 1
ATOM 1368 C CA . MET A 1 179 ? -18.049 9.813 11.975 1.00 91.94 179 MET A CA 1
ATOM 1369 C C . MET A 1 179 ? -18.294 8.579 12.848 1.00 91.94 179 MET A C 1
ATOM 1371 O O . MET A 1 179 ? -17.959 8.600 14.030 1.00 91.94 179 MET A O 1
ATOM 1375 N N . ILE A 1 180 ? -18.812 7.499 12.256 1.00 93.94 180 ILE A N 1
ATOM 1376 C CA . ILE A 1 180 ? -19.081 6.235 12.953 1.00 93.94 180 ILE A CA 1
ATOM 1377 C C . ILE A 1 180 ? -17.780 5.600 13.453 1.00 93.94 180 ILE A C 1
ATOM 1379 O O . ILE A 1 180 ? -17.747 5.125 14.583 1.00 93.94 180 ILE A O 1
ATOM 1383 N N . ILE A 1 181 ? -16.701 5.626 12.659 1.00 91.88 181 ILE A N 1
ATOM 1384 C CA . ILE A 1 181 ? -15.385 5.131 13.099 1.00 91.88 181 ILE A CA 1
ATOM 1385 C C . ILE A 1 181 ? -14.922 5.895 14.338 1.00 91.88 181 ILE A C 1
ATOM 1387 O O . ILE A 1 181 ? -14.569 5.277 15.336 1.00 91.88 181 ILE A O 1
ATOM 1391 N N . ARG A 1 182 ? -14.927 7.234 14.292 1.00 89.25 182 ARG A N 1
ATOM 1392 C CA . ARG A 1 182 ? -14.454 8.044 15.425 1.00 89.25 182 ARG A CA 1
ATOM 1393 C C . ARG A 1 182 ? -15.291 7.815 16.680 1.00 89.25 182 ARG A C 1
ATOM 1395 O O . ARG A 1 182 ? -14.715 7.619 17.744 1.00 89.25 182 ARG A O 1
ATOM 1402 N N . ALA A 1 183 ? -16.617 7.784 16.544 1.00 91.38 183 ALA A N 1
ATOM 1403 C CA . ALA A 1 183 ? -17.515 7.494 17.658 1.00 91.38 183 ALA A CA 1
ATOM 1404 C C . ALA A 1 183 ? -17.292 6.075 18.208 1.00 91.38 183 ALA A C 1
ATOM 1406 O O . ALA A 1 183 ? -17.215 5.890 19.415 1.00 91.38 183 ALA A O 1
ATOM 1407 N N . GLY A 1 184 ? -17.105 5.085 17.329 1.00 89.62 184 GLY A N 1
ATOM 1408 C CA . GLY A 1 184 ? -16.890 3.691 17.717 1.00 89.62 184 GLY A CA 1
ATOM 1409 C C . GLY A 1 184 ? -15.517 3.420 18.336 1.00 89.62 184 GLY A C 1
ATOM 1410 O O . GLY A 1 184 ? -15.354 2.420 19.024 1.00 89.62 184 GLY A O 1
ATOM 1411 N N . VAL A 1 185 ? -14.519 4.278 18.114 1.00 88.12 185 VAL A N 1
ATOM 1412 C CA . VAL A 1 185 ? -13.236 4.205 18.835 1.00 88.12 185 VAL A CA 1
ATOM 1413 C C . VAL A 1 185 ? -13.371 4.763 20.254 1.00 88.12 185 VAL A C 1
ATOM 1415 O O . VAL A 1 185 ? -12.723 4.241 21.154 1.00 88.12 185 VAL A O 1
ATOM 1418 N N . GLN A 1 186 ? -14.223 5.772 20.462 1.00 89.81 186 GLN A N 1
ATOM 1419 C CA . GLN A 1 186 ? -14.474 6.354 21.785 1.00 89.81 186 GLN A CA 1
ATOM 1420 C C . GLN A 1 186 ? -15.380 5.468 22.646 1.00 89.81 186 GLN A C 1
ATOM 1422 O O . GLN A 1 186 ? -15.020 5.145 23.773 1.00 89.81 186 GLN A O 1
ATOM 1427 N N . ASP A 1 187 ? -16.532 5.055 22.113 1.00 92.31 187 ASP A N 1
ATOM 1428 C CA . ASP A 1 187 ? -17.477 4.183 22.809 1.00 92.31 187 ASP A CA 1
ATOM 1429 C C . ASP A 1 187 ? -18.210 3.274 21.812 1.00 92.31 187 ASP A C 1
ATOM 1431 O O . ASP A 1 187 ? -19.114 3.683 21.076 1.00 92.31 187 ASP A O 1
ATOM 1435 N N . ARG A 1 188 ? -17.814 1.997 21.792 1.00 90.38 188 ARG A N 1
ATOM 1436 C CA . ARG A 1 188 ? -18.449 0.981 20.941 1.00 90.38 188 ARG A CA 1
ATOM 1437 C C . ARG A 1 188 ? -19.882 0.685 21.373 1.00 90.38 188 ARG A C 1
ATOM 1439 O O . ARG A 1 188 ? -20.723 0.478 20.504 1.00 90.38 188 ARG A O 1
ATOM 1446 N N . GLN A 1 189 ? -20.162 0.675 22.676 1.00 91.94 189 GLN A N 1
ATOM 1447 C CA . GLN A 1 189 ? -21.472 0.300 23.214 1.00 91.94 189 GLN A CA 1
ATOM 1448 C C . GLN A 1 189 ? -22.521 1.357 22.863 1.00 91.94 189 GLN A C 1
ATOM 1450 O O . GLN A 1 189 ? -23.614 1.009 22.415 1.00 91.94 189 GLN A O 1
ATOM 1455 N N . MET A 1 190 ? -22.164 2.642 22.958 1.00 93.88 190 MET A N 1
ATOM 1456 C CA . MET A 1 190 ? -23.020 3.748 22.519 1.00 93.88 190 MET A CA 1
ATOM 1457 C C . MET A 1 190 ? -23.383 3.635 21.029 1.00 93.88 190 MET A C 1
ATOM 1459 O O . MET A 1 190 ? -24.547 3.780 20.655 1.00 93.88 190 MET A O 1
ATOM 1463 N N . VAL A 1 191 ? -22.403 3.360 20.160 1.00 94.56 191 VAL A N 1
ATOM 1464 C CA . VAL A 1 191 ? -22.644 3.247 18.710 1.00 94.56 191 VAL A CA 1
ATOM 1465 C C . VAL A 1 191 ? -23.506 2.026 18.372 1.00 94.56 191 VAL A C 1
ATOM 1467 O O . VAL A 1 191 ? -24.373 2.117 17.499 1.00 94.56 191 VAL A O 1
ATOM 1470 N N . GLU A 1 192 ? -23.324 0.906 19.075 1.00 93.81 192 GLU A N 1
ATOM 1471 C CA . GLU A 1 192 ? -24.180 -0.279 18.920 1.00 93.81 192 GLU A CA 1
ATOM 1472 C C . GLU A 1 192 ? -25.617 -0.028 19.406 1.00 93.81 192 GLU A C 1
ATOM 1474 O O . GLU A 1 192 ? -26.560 -0.481 18.753 1.00 93.81 192 GLU A O 1
ATOM 1479 N N . ALA A 1 193 ? -25.809 0.752 20.477 1.00 94.56 193 ALA A N 1
ATOM 1480 C CA . ALA A 1 193 ? -27.133 1.135 20.979 1.00 94.56 193 ALA A CA 1
ATOM 1481 C C . ALA A 1 193 ? -27.925 2.008 19.987 1.00 94.56 193 ALA A C 1
ATOM 1483 O O . ALA A 1 193 ? -29.152 1.943 19.943 1.00 94.56 193 ALA A O 1
ATOM 1484 N N . LEU A 1 194 ? -27.233 2.767 19.129 1.00 94.44 194 LEU A N 1
ATOM 1485 C CA . LEU A 1 194 ? -27.834 3.517 18.017 1.00 94.44 194 LEU A CA 1
ATOM 1486 C C . LEU A 1 194 ? -28.229 2.622 16.821 1.00 94.44 194 LEU A C 1
ATOM 1488 O O . LEU A 1 194 ? -28.621 3.130 15.770 1.00 94.44 194 LEU A O 1
ATOM 1492 N N . GLY A 1 195 ? -28.111 1.295 16.951 1.00 93.62 195 GLY A N 1
ATOM 1493 C CA . GLY A 1 195 ? -28.472 0.319 15.919 1.00 93.62 195 GLY A CA 1
ATOM 1494 C C . GLY A 1 195 ? -27.417 0.145 14.823 1.00 93.62 195 GLY A C 1
ATOM 1495 O O . GLY A 1 195 ? -27.670 -0.512 13.810 1.00 93.62 195 GLY A O 1
ATOM 1496 N N . ILE A 1 196 ? -26.224 0.718 14.997 1.00 93.75 196 ILE A N 1
ATOM 1497 C CA . ILE A 1 196 ? -25.146 0.622 14.014 1.00 93.75 196 ILE A CA 1
ATOM 1498 C C . ILE A 1 196 ? -24.335 -0.644 14.283 1.00 93.75 196 ILE A C 1
ATOM 1500 O O . ILE A 1 196 ? -23.794 -0.853 15.365 1.00 93.75 196 ILE A O 1
ATOM 1504 N N . ASN A 1 197 ? -24.194 -1.494 13.264 1.00 92.56 197 ASN A N 1
ATOM 1505 C CA . ASN A 1 197 ? -23.382 -2.700 13.372 1.00 92.56 197 ASN A CA 1
ATOM 1506 C C . ASN A 1 197 ? -21.885 -2.354 13.303 1.00 92.56 197 ASN A C 1
ATOM 1508 O O . ASN A 1 197 ? -21.280 -2.358 12.226 1.00 92.56 197 ASN A O 1
ATOM 1512 N N . VAL A 1 198 ? -21.291 -2.088 14.467 1.00 89.62 198 VAL A N 1
ATOM 1513 C CA . VAL A 1 198 ? -19.871 -1.740 14.620 1.00 89.62 198 VAL A CA 1
ATOM 1514 C C . VAL A 1 198 ? -18.966 -2.807 13.999 1.00 89.62 198 VAL A C 1
ATOM 1516 O O . VAL A 1 198 ? -18.022 -2.472 13.287 1.00 89.62 198 VAL A O 1
ATOM 1519 N N . ARG A 1 199 ? -19.305 -4.095 14.141 1.00 89.38 199 ARG A N 1
ATOM 1520 C CA . ARG A 1 199 ? -18.527 -5.207 13.560 1.00 89.38 199 ARG A CA 1
ATOM 1521 C C . ARG A 1 199 ? -18.355 -5.085 12.044 1.00 89.38 199 ARG A C 1
ATOM 1523 O O . ARG A 1 199 ? -17.252 -5.288 11.550 1.00 89.38 199 ARG A O 1
ATOM 1530 N N . ARG A 1 200 ? -19.406 -4.719 11.300 1.00 91.31 200 ARG A N 1
ATOM 1531 C CA . ARG A 1 200 ? -19.311 -4.515 9.838 1.00 91.31 200 ARG A CA 1
ATOM 1532 C C . ARG A 1 200 ? -18.444 -3.311 9.475 1.00 91.31 200 ARG A C 1
ATOM 1534 O O . ARG A 1 200 ? -17.716 -3.366 8.490 1.00 91.31 200 ARG A O 1
ATOM 1541 N N . VAL A 1 201 ? -18.513 -2.244 10.269 1.00 92.88 201 VAL A N 1
ATOM 1542 C CA . VAL A 1 201 ? -17.707 -1.036 10.047 1.00 92.88 201 VAL A CA 1
ATOM 1543 C C . VAL A 1 201 ? -16.224 -1.345 10.244 1.00 92.88 201 VAL A C 1
ATOM 1545 O O . VAL A 1 201 ? -15.423 -0.988 9.387 1.00 92.88 201 VAL A O 1
ATOM 1548 N N . PHE A 1 202 ? -15.860 -2.069 11.306 1.00 89.94 202 PHE A N 1
ATOM 1549 C CA . PHE A 1 202 ? -14.472 -2.480 11.543 1.00 89.94 202 PHE A CA 1
ATOM 1550 C C . PHE A 1 202 ? -13.935 -3.401 10.437 1.00 89.94 202 PHE A C 1
ATOM 1552 O O . PHE A 1 202 ? -12.828 -3.162 9.960 1.00 89.94 202 PHE A O 1
ATOM 1559 N N . THR A 1 203 ? -14.722 -4.368 9.946 1.00 94.19 203 THR A N 1
ATOM 1560 C CA . THR A 1 203 ? -14.329 -5.185 8.779 1.00 94.19 203 THR A CA 1
ATOM 1561 C C . THR A 1 203 ? -14.090 -4.339 7.544 1.00 94.19 203 THR A C 1
ATOM 1563 O O . THR A 1 203 ? -13.119 -4.563 6.834 1.00 94.19 203 THR A O 1
ATOM 1566 N N . LEU A 1 204 ? -14.960 -3.363 7.277 1.00 94.56 204 LEU A N 1
ATOM 1567 C CA . LEU A 1 204 ? -14.825 -2.487 6.118 1.00 94.56 204 LEU A CA 1
ATOM 1568 C C . LEU A 1 204 ? -13.554 -1.638 6.229 1.00 94.56 204 LEU A C 1
ATOM 1570 O O . LEU A 1 204 ? -12.808 -1.534 5.261 1.00 94.56 204 LEU A O 1
ATOM 1574 N N . VAL A 1 205 ? -13.261 -1.084 7.407 1.00 93.50 205 VAL A N 1
ATOM 1575 C CA . VAL A 1 205 ? -12.017 -0.335 7.650 1.00 93.50 205 VAL A CA 1
ATOM 1576 C C . VAL A 1 205 ? -10.793 -1.223 7.470 1.00 93.50 205 VAL A C 1
ATOM 1578 O O . VAL A 1 205 ? -9.832 -0.807 6.827 1.00 93.50 205 VAL A O 1
ATOM 1581 N N . PHE A 1 206 ? -10.832 -2.448 7.992 1.00 94.75 206 PHE A N 1
ATOM 1582 C CA . PHE A 1 206 ? -9.741 -3.402 7.831 1.00 94.75 206 PHE A CA 1
ATOM 1583 C C . PHE A 1 206 ? -9.542 -3.774 6.354 1.00 94.75 206 PHE A C 1
ATOM 1585 O O . PHE A 1 206 ? -8.423 -3.723 5.851 1.00 94.75 206 PHE A O 1
ATOM 1592 N N . ALA A 1 207 ? -10.629 -4.058 5.634 1.00 96.94 207 ALA A N 1
ATOM 1593 C CA . ALA A 1 207 ? -10.622 -4.336 4.202 1.00 96.94 207 ALA A CA 1
ATOM 1594 C C . ALA A 1 207 ? -10.074 -3.156 3.387 1.00 96.94 207 ALA A C 1
ATOM 1596 O O . ALA A 1 207 ? -9.249 -3.359 2.503 1.00 96.94 207 ALA A O 1
ATOM 1597 N N . LEU A 1 208 ? -10.472 -1.919 3.708 1.00 95.88 208 LEU A N 1
ATOM 1598 C CA . LEU A 1 208 ? -9.920 -0.714 3.084 1.00 95.88 208 LEU A CA 1
ATOM 1599 C C . LEU A 1 208 ? -8.426 -0.557 3.379 1.00 95.88 208 LEU A C 1
ATOM 1601 O O . LEU A 1 208 ? -7.673 -0.219 2.474 1.00 95.88 208 LEU A O 1
ATOM 1605 N N . GLY A 1 209 ? -7.984 -0.823 4.610 1.00 94.88 209 GLY A N 1
ATOM 1606 C CA . GLY A 1 209 ? -6.570 -0.768 4.982 1.00 94.88 209 GLY A CA 1
ATOM 1607 C C . GLY A 1 209 ? -5.721 -1.756 4.182 1.00 94.88 209 GLY A C 1
ATOM 1608 O O . GLY A 1 209 ? -4.718 -1.362 3.588 1.00 94.88 209 GLY A O 1
ATOM 1609 N N . VAL A 1 210 ? -6.154 -3.018 4.100 1.00 96.50 210 VAL A N 1
ATOM 1610 C CA . VAL A 1 210 ? -5.462 -4.041 3.299 1.00 96.50 210 VAL A CA 1
ATOM 1611 C C . VAL A 1 210 ? -5.546 -3.718 1.806 1.00 96.50 210 VAL A C 1
ATOM 1613 O O . VAL A 1 210 ? -4.539 -3.822 1.117 1.00 96.50 210 VAL A O 1
ATOM 1616 N N . GLY A 1 211 ? -6.694 -3.240 1.316 1.00 97.56 211 GLY A N 1
ATOM 1617 C CA . GLY A 1 211 ? -6.872 -2.803 -0.071 1.00 97.56 211 GLY A CA 1
ATOM 1618 C C . GLY A 1 211 ? -5.922 -1.667 -0.469 1.00 97.56 211 GLY A C 1
ATOM 1619 O O . GLY A 1 211 ? -5.300 -1.725 -1.530 1.00 97.56 211 GLY A O 1
ATOM 1620 N N . LEU A 1 212 ? -5.745 -0.665 0.398 1.00 95.50 212 LEU A N 1
ATOM 1621 C CA . LEU A 1 212 ? -4.786 0.429 0.197 1.00 95.50 212 LEU A CA 1
ATOM 1622 C C . LEU A 1 212 ? -3.330 -0.046 0.287 1.00 95.50 212 LEU A C 1
ATOM 1624 O O . LEU A 1 212 ? -2.487 0.432 -0.472 1.00 95.50 212 LEU A O 1
ATOM 1628 N N . ALA A 1 213 ? -3.031 -1.004 1.168 1.00 94.44 213 ALA A N 1
ATOM 1629 C CA . ALA A 1 213 ? -1.706 -1.614 1.243 1.00 94.44 213 ALA A CA 1
ATOM 1630 C C . ALA A 1 213 ? -1.374 -2.383 -0.046 1.00 94.44 213 ALA A C 1
ATOM 1632 O O . ALA A 1 213 ? -0.293 -2.205 -0.607 1.00 94.44 213 ALA A O 1
ATOM 1633 N N . THR A 1 214 ? -2.320 -3.174 -0.566 1.00 95.75 214 THR A N 1
ATOM 1634 C CA . THR A 1 214 ? -2.149 -3.868 -1.849 1.00 95.75 214 THR A CA 1
ATOM 1635 C C . THR A 1 214 ? -2.051 -2.899 -3.015 1.00 95.75 214 THR A C 1
ATOM 1637 O O . THR A 1 214 ? -1.190 -3.096 -3.862 1.00 95.75 214 THR A O 1
ATOM 1640 N N . PHE A 1 215 ? -2.841 -1.818 -3.018 1.00 96.50 215 PHE A N 1
ATOM 1641 C CA . PHE A 1 215 ? -2.747 -0.750 -4.015 1.00 96.50 215 PHE A CA 1
ATOM 1642 C C . PHE A 1 215 ? -1.329 -0.168 -4.063 1.00 96.50 215 PHE A C 1
ATOM 1644 O O . PHE A 1 215 ? -0.700 -0.160 -5.121 1.00 96.50 215 PHE A O 1
ATOM 1651 N N . GLY A 1 216 ? -0.796 0.246 -2.908 1.00 93.69 216 GLY A N 1
ATOM 1652 C CA . GLY A 1 216 ? 0.560 0.784 -2.796 1.00 93.69 216 GLY A CA 1
ATOM 1653 C C . GLY A 1 216 ? 1.637 -0.217 -3.222 1.00 93.69 216 GLY A C 1
ATOM 1654 O O . GLY A 1 216 ? 2.530 0.142 -3.987 1.00 93.69 216 GLY A O 1
ATOM 1655 N N . GLY A 1 217 ? 1.519 -1.480 -2.799 1.00 92.38 217 GLY A N 1
ATOM 1656 C CA . GLY A 1 217 ? 2.447 -2.546 -3.188 1.00 92.38 217 GLY A CA 1
ATOM 1657 C C . GLY A 1 217 ? 2.469 -2.793 -4.699 1.00 92.38 217 GLY A C 1
ATOM 1658 O O . GLY A 1 217 ? 3.539 -2.857 -5.298 1.00 92.38 217 GLY A O 1
ATOM 1659 N N . THR A 1 218 ? 1.301 -2.851 -5.345 1.00 92.94 218 THR A N 1
ATOM 1660 C CA . THR A 1 218 ? 1.226 -3.011 -6.807 1.00 92.94 218 THR A CA 1
ATOM 1661 C C . THR A 1 218 ? 1.705 -1.797 -7.586 1.00 92.94 218 THR A C 1
ATOM 1663 O O . THR A 1 218 ? 2.301 -1.965 -8.645 1.00 92.94 218 THR A O 1
ATOM 1666 N N . LEU A 1 219 ? 1.501 -0.580 -7.073 1.00 93.44 219 LEU A N 1
ATOM 1667 C CA . LEU A 1 219 ? 2.056 0.624 -7.693 1.00 93.44 219 LEU A CA 1
ATOM 1668 C C . LEU A 1 219 ? 3.588 0.651 -7.619 1.00 93.44 219 LEU A C 1
ATOM 1670 O O . LEU A 1 219 ? 4.232 1.110 -8.559 1.00 93.44 219 LEU A O 1
ATOM 1674 N N . ALA A 1 220 ? 4.177 0.147 -6.534 1.00 90.81 220 ALA A N 1
ATOM 1675 C CA . ALA A 1 220 ? 5.630 0.061 -6.382 1.00 90.81 220 ALA A CA 1
ATOM 1676 C C . ALA A 1 220 ? 6.262 -1.087 -7.196 1.00 90.81 220 ALA A C 1
ATOM 1678 O O . ALA A 1 220 ? 7.459 -1.053 -7.481 1.00 90.81 220 ALA A O 1
ATOM 1679 N N . ALA A 1 221 ? 5.470 -2.087 -7.597 1.00 91.12 221 ALA A N 1
ATOM 1680 C CA . ALA A 1 221 ? 5.951 -3.316 -8.225 1.00 91.12 221 ALA A CA 1
ATOM 1681 C C . ALA A 1 221 ? 6.814 -3.116 -9.489 1.00 91.12 221 ALA A C 1
ATOM 1683 O O . ALA A 1 221 ? 7.820 -3.819 -9.609 1.00 91.12 221 ALA 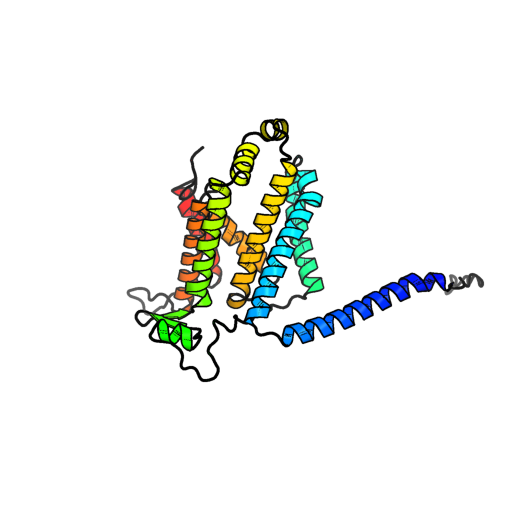A O 1
ATOM 1684 N N . PRO A 1 222 ? 6.513 -2.181 -10.416 1.00 90.25 222 PRO A N 1
ATOM 1685 C CA . PRO A 1 222 ? 7.381 -1.948 -11.572 1.00 90.25 222 PRO A CA 1
ATOM 1686 C C . PRO A 1 222 ? 8.750 -1.355 -11.218 1.00 90.25 222 PRO A C 1
ATOM 1688 O O . PRO A 1 222 ? 9.702 -1.511 -11.979 1.00 90.25 222 PRO A O 1
ATOM 1691 N N . SER A 1 223 ? 8.858 -0.688 -10.068 1.00 87.81 223 SER A N 1
ATOM 1692 C CA . SER A 1 223 ? 10.061 0.036 -9.643 1.00 87.81 223 SER A CA 1
ATOM 1693 C C . SER A 1 223 ? 10.967 -0.819 -8.763 1.00 87.81 223 SER A C 1
ATOM 1695 O O . SER A 1 223 ? 12.187 -0.787 -8.909 1.00 87.81 223 SER A O 1
ATOM 1697 N N . THR A 1 224 ? 10.382 -1.584 -7.837 1.00 87.00 224 THR A N 1
ATOM 1698 C CA . THR A 1 224 ? 11.130 -2.404 -6.869 1.00 87.00 224 THR A CA 1
ATOM 1699 C C . THR A 1 224 ? 11.147 -3.889 -7.211 1.00 87.00 224 THR A C 1
ATOM 1701 O O . THR A 1 224 ? 11.874 -4.650 -6.578 1.00 87.00 224 THR A O 1
ATOM 1704 N N . GLY A 1 225 ? 10.335 -4.318 -8.179 1.00 89.75 225 GLY A N 1
ATOM 1705 C CA . GLY A 1 225 ? 10.023 -5.726 -8.381 1.00 89.75 225 GLY A CA 1
ATOM 1706 C C . GLY A 1 225 ? 9.141 -6.292 -7.265 1.00 89.75 225 GLY A C 1
ATOM 1707 O O . GLY A 1 225 ? 8.846 -5.642 -6.257 1.00 89.75 225 GLY A O 1
ATOM 1708 N N . LEU A 1 226 ? 8.707 -7.531 -7.470 1.00 90.88 226 LEU A N 1
ATOM 1709 C CA . LEU A 1 226 ? 7.914 -8.315 -6.541 1.00 90.88 226 LEU A CA 1
ATOM 1710 C C . LEU A 1 226 ? 8.786 -9.417 -5.937 1.00 90.88 226 LEU A C 1
ATOM 1712 O O . LEU A 1 226 ? 9.109 -10.390 -6.611 1.00 90.88 226 LEU A O 1
ATOM 1716 N N . SER A 1 227 ? 9.136 -9.286 -4.659 1.00 90.56 227 SER A N 1
ATOM 1717 C CA . SER A 1 227 ? 9.759 -10.339 -3.860 1.00 90.56 227 SER A CA 1
ATOM 1718 C C . SER A 1 227 ? 8.839 -10.795 -2.726 1.00 90.56 227 SER A C 1
ATOM 1720 O O . SER A 1 227 ? 8.100 -10.013 -2.127 1.00 90.56 227 SER A O 1
ATOM 1722 N N . ASN A 1 228 ? 8.917 -12.073 -2.360 1.00 88.56 228 ASN A N 1
ATOM 1723 C CA . ASN A 1 228 ? 8.086 -12.633 -1.285 1.00 88.56 228 ASN A CA 1
ATOM 1724 C C . ASN A 1 228 ? 8.392 -12.049 0.106 1.00 88.56 228 ASN A C 1
ATOM 1726 O O . ASN A 1 228 ? 7.605 -12.231 1.031 1.00 88.56 228 ASN A O 1
ATOM 1730 N N . ALA A 1 229 ? 9.542 -11.387 0.261 1.00 85.00 229 ALA A N 1
ATOM 1731 C CA . ALA A 1 229 ? 9.984 -10.765 1.506 1.00 85.00 229 ALA A CA 1
ATOM 1732 C C . ALA A 1 229 ? 9.726 -9.246 1.552 1.00 85.00 229 ALA A C 1
ATOM 1734 O O . ALA A 1 229 ? 9.988 -8.623 2.579 1.00 85.00 229 ALA A O 1
ATOM 1735 N N . MET A 1 230 ? 9.177 -8.634 0.488 1.00 90.12 230 MET A N 1
ATOM 1736 C CA . MET A 1 230 ? 8.950 -7.179 0.440 1.00 90.12 230 MET A CA 1
ATOM 1737 C C . MET A 1 230 ? 8.078 -6.670 1.597 1.00 90.12 230 MET A C 1
ATOM 1739 O O . MET A 1 230 ? 8.225 -5.539 2.049 1.00 90.12 230 MET A O 1
ATOM 1743 N N . GLY A 1 231 ? 7.148 -7.503 2.078 1.00 88.44 231 GLY A N 1
ATOM 1744 C CA . GLY A 1 231 ? 6.218 -7.118 3.134 1.00 88.44 231 GLY A CA 1
ATOM 1745 C C . GLY A 1 231 ? 6.934 -6.777 4.439 1.00 88.44 231 GLY A C 1
ATOM 1746 O O . GLY A 1 231 ? 6.503 -5.871 5.142 1.00 88.44 231 GLY A O 1
ATOM 1747 N N . GLU A 1 232 ? 8.049 -7.445 4.741 1.00 86.88 232 GLU A N 1
ATOM 1748 C CA . GLU A 1 232 ? 8.824 -7.215 5.963 1.00 86.88 232 GLU A CA 1
ATOM 1749 C C . GLU A 1 232 ? 9.529 -5.852 5.937 1.00 86.88 232 GLU A C 1
ATOM 1751 O O . GLU A 1 232 ? 9.420 -5.072 6.886 1.00 86.88 232 GLU A O 1
ATOM 1756 N N . SER A 1 233 ? 10.183 -5.513 4.821 1.00 86.12 233 SER A N 1
ATOM 1757 C CA . SER A 1 233 ? 10.873 -4.227 4.664 1.00 86.12 233 SER A CA 1
ATOM 1758 C C . SER A 1 233 ? 9.897 -3.047 4.604 1.00 86.12 233 SER A C 1
ATOM 1760 O O . SER A 1 233 ? 10.153 -1.991 5.199 1.00 86.12 233 SER A O 1
ATOM 1762 N N . LEU A 1 234 ? 8.751 -3.232 3.941 1.00 89.75 234 LEU A N 1
ATOM 1763 C CA . LEU A 1 234 ? 7.684 -2.234 3.885 1.00 89.75 234 LEU A CA 1
ATOM 1764 C C . LEU A 1 234 ? 6.998 -2.049 5.242 1.00 89.75 234 LEU A C 1
ATOM 1766 O O . LEU A 1 234 ? 6.732 -0.910 5.619 1.00 89.75 234 LEU A O 1
ATOM 1770 N N . LEU A 1 235 ? 6.755 -3.123 6.003 1.00 91.19 235 LEU A N 1
ATOM 1771 C CA . LEU A 1 235 ? 6.158 -3.044 7.342 1.00 91.19 235 LEU A CA 1
ATOM 1772 C C . LEU A 1 235 ? 7.047 -2.246 8.293 1.00 91.19 235 LEU A C 1
ATOM 1774 O O . LEU A 1 235 ? 6.550 -1.343 8.966 1.00 91.19 235 LEU A O 1
ATOM 1778 N N . LEU A 1 236 ? 8.353 -2.532 8.321 1.00 90.50 236 LEU A N 1
ATOM 1779 C CA . LEU A 1 236 ? 9.301 -1.782 9.149 1.00 90.50 236 LEU A CA 1
ATOM 1780 C C . LEU A 1 236 ? 9.318 -0.296 8.769 1.00 90.50 236 LEU A C 1
ATOM 1782 O O . LEU A 1 236 ? 9.197 0.562 9.643 1.00 90.50 236 LEU A O 1
ATOM 1786 N N . SER A 1 237 ? 9.390 0.014 7.472 1.00 90.50 237 SER A N 1
ATOM 1787 C CA . SER A 1 237 ? 9.380 1.402 6.987 1.00 90.50 237 SER A CA 1
ATOM 1788 C C . SER A 1 237 ? 8.064 2.120 7.313 1.00 90.50 237 SER A C 1
ATOM 1790 O O . SER A 1 237 ? 8.080 3.281 7.721 1.00 90.50 237 SER A O 1
ATOM 1792 N N . ALA A 1 238 ? 6.925 1.432 7.194 1.00 92.19 238 ALA A N 1
ATOM 1793 C CA . ALA A 1 238 ? 5.609 1.973 7.523 1.00 92.19 238 ALA A CA 1
ATOM 1794 C C . ALA A 1 238 ? 5.441 2.215 9.030 1.00 92.19 238 ALA A C 1
ATOM 1796 O O . ALA A 1 238 ? 4.894 3.245 9.423 1.00 92.19 238 ALA A O 1
ATOM 1797 N N . LEU A 1 239 ? 5.939 1.308 9.877 1.00 93.06 239 LEU A N 1
ATOM 1798 C CA . LEU A 1 239 ? 5.926 1.472 11.332 1.00 93.06 239 LEU A CA 1
ATOM 1799 C C . LEU A 1 239 ? 6.770 2.678 11.755 1.00 93.06 239 LEU A C 1
ATOM 1801 O O . LEU A 1 239 ? 6.314 3.493 12.554 1.00 93.06 239 LEU A O 1
ATOM 1805 N N . ILE A 1 240 ? 7.968 2.815 11.182 1.00 93.75 240 ILE A N 1
ATOM 1806 C CA . ILE A 1 240 ? 8.860 3.953 11.420 1.00 93.75 240 ILE A CA 1
ATOM 1807 C C . ILE A 1 240 ? 8.182 5.260 10.990 1.00 93.75 240 ILE A C 1
ATOM 1809 O O . ILE A 1 240 ? 8.100 6.202 11.777 1.00 93.75 240 ILE A O 1
ATOM 1813 N N . ALA A 1 241 ? 7.625 5.304 9.778 1.00 94.06 241 ALA A N 1
ATOM 1814 C CA . ALA A 1 241 ? 6.886 6.455 9.266 1.00 94.06 241 ALA A CA 1
ATOM 1815 C C . ALA A 1 241 ? 5.695 6.843 10.154 1.00 94.06 241 ALA A C 1
ATOM 1817 O O . ALA A 1 241 ? 5.479 8.026 10.422 1.00 94.06 241 ALA A O 1
ATOM 1818 N N . LEU A 1 242 ? 4.941 5.856 10.640 1.00 93.81 242 LEU A N 1
ATOM 1819 C CA . LEU A 1 242 ? 3.810 6.063 11.538 1.00 93.81 242 LEU A CA 1
ATOM 1820 C C . LEU A 1 242 ? 4.256 6.581 12.912 1.00 93.81 242 LEU A C 1
ATOM 1822 O O . LEU A 1 242 ? 3.622 7.487 13.450 1.00 93.81 242 LEU A O 1
ATOM 1826 N N . ALA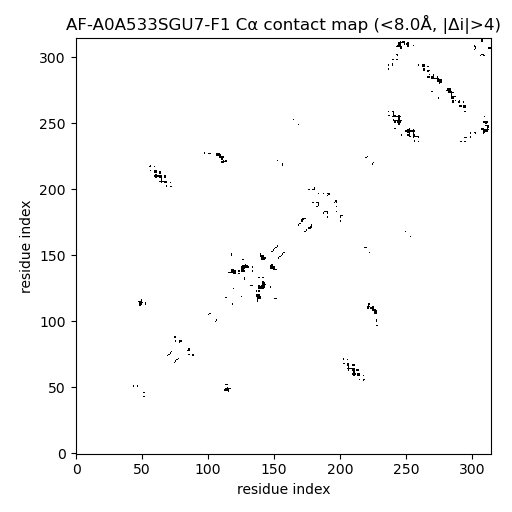 A 1 243 ? 5.345 6.045 13.466 1.00 93.25 243 ALA A N 1
ATOM 1827 C CA . ALA A 1 243 ? 5.908 6.497 14.736 1.00 93.25 243 ALA A CA 1
ATOM 1828 C C . ALA A 1 243 ? 6.413 7.946 14.646 1.00 93.25 243 ALA A C 1
ATOM 1830 O O . ALA A 1 243 ? 6.086 8.768 15.498 1.00 93.25 243 ALA A O 1
ATOM 1831 N N . ILE A 1 244 ? 7.136 8.278 13.572 1.00 94.38 244 ILE A N 1
ATOM 1832 C CA . ILE A 1 244 ? 7.601 9.640 13.274 1.00 94.38 244 ILE A CA 1
ATOM 1833 C C . ILE A 1 244 ? 6.407 10.583 13.093 1.00 94.38 244 ILE A C 1
ATOM 1835 O O . ILE A 1 244 ? 6.372 11.660 13.679 1.00 94.38 244 ILE A O 1
ATOM 1839 N N . GLY A 1 245 ? 5.412 10.190 12.299 1.00 92.56 245 GLY A N 1
ATOM 1840 C CA . GLY A 1 245 ? 4.246 11.017 11.997 1.00 92.56 245 GLY A CA 1
ATOM 1841 C C . GLY A 1 245 ? 3.281 11.230 13.170 1.00 92.56 245 GLY A C 1
ATOM 1842 O O . GLY A 1 245 ? 2.677 12.300 13.287 1.00 92.56 245 GLY A O 1
ATOM 1843 N N . GLY A 1 246 ? 3.162 10.228 14.040 1.00 90.38 246 GLY A N 1
ATOM 1844 C CA . GLY A 1 246 ? 2.235 10.165 15.167 1.00 90.38 246 GLY A CA 1
ATOM 1845 C C . GLY A 1 246 ? 1.072 9.194 14.915 1.00 90.38 246 GLY A C 1
ATOM 1846 O O . GLY A 1 246 ? 0.335 9.322 13.936 1.00 90.38 246 GLY A O 1
ATOM 1847 N N . LEU A 1 247 ? 0.858 8.256 15.847 1.00 84.44 247 LEU A N 1
ATOM 1848 C CA . LEU A 1 247 ? -0.119 7.153 15.745 1.00 84.44 247 LEU A CA 1
ATOM 1849 C C . LEU A 1 247 ? -1.579 7.609 15.577 1.00 84.44 247 LEU A C 1
ATOM 1851 O O . LEU A 1 247 ? -2.391 6.903 14.984 1.00 84.44 247 LEU A O 1
ATOM 1855 N N . THR A 1 248 ? -1.923 8.787 16.099 1.00 82.75 248 THR A N 1
ATOM 1856 C CA . THR A 1 248 ? -3.296 9.319 16.127 1.00 82.75 248 THR A CA 1
ATOM 1857 C C . THR A 1 248 ? -3.587 10.318 15.001 1.00 82.75 248 THR A C 1
ATOM 1859 O O . THR A 1 248 ? -4.717 10.795 14.865 1.00 82.75 248 THR A O 1
ATOM 1862 N N . SER A 1 249 ? -2.587 10.643 14.173 1.00 86.56 249 SER A N 1
ATOM 1863 C CA . SER A 1 249 ? -2.654 11.719 13.182 1.00 86.56 249 SER A CA 1
ATOM 1864 C C . SER A 1 249 ? -2.393 11.193 11.773 1.00 86.56 249 SER A C 1
ATOM 1866 O O . SER A 1 249 ? -1.251 11.025 11.357 1.00 86.56 249 SER A O 1
ATOM 1868 N N . TYR A 1 250 ? -3.454 11.000 10.983 1.00 84.38 250 TYR A N 1
ATOM 1869 C CA . TYR A 1 250 ? -3.316 10.594 9.579 1.00 84.38 250 TYR A CA 1
ATOM 1870 C C . TYR A 1 250 ? -2.510 11.585 8.694 1.00 84.38 250 TYR A C 1
ATOM 1872 O O . TYR A 1 250 ? -1.763 11.094 7.848 1.00 84.38 250 TYR A O 1
ATOM 1880 N N . PRO A 1 251 ? -2.563 12.936 8.843 1.00 87.00 251 PRO A N 1
ATOM 1881 C CA . PRO A 1 251 ? -1.677 13.807 8.065 1.00 87.00 251 PRO A CA 1
ATOM 1882 C C . PRO A 1 251 ? -0.236 13.745 8.588 1.00 87.00 251 PRO A C 1
ATOM 1884 O O . PRO A 1 251 ? 0.702 13.863 7.805 1.00 87.00 251 PRO A O 1
ATOM 1887 N N . GLY A 1 252 ? -0.057 13.499 9.892 1.00 91.00 252 GLY A N 1
ATOM 1888 C CA . GLY A 1 252 ? 1.242 13.217 10.495 1.00 91.00 252 GLY A CA 1
ATOM 1889 C C . GLY A 1 252 ? 1.888 11.983 9.884 1.00 91.00 252 GLY A C 1
ATOM 1890 O O . GLY A 1 252 ? 3.019 12.065 9.418 1.00 91.00 252 GLY A O 1
ATOM 1891 N N . ALA A 1 253 ? 1.154 10.872 9.798 1.00 91.31 253 ALA A N 1
ATOM 1892 C CA . ALA A 1 253 ? 1.621 9.635 9.173 1.00 91.31 253 ALA A CA 1
ATOM 1893 C C . ALA A 1 253 ? 2.051 9.837 7.707 1.00 91.31 253 ALA A C 1
ATOM 1895 O O . ALA A 1 253 ? 3.065 9.288 7.287 1.00 91.31 253 ALA A O 1
ATOM 1896 N N . ALA A 1 254 ? 1.332 10.668 6.943 1.00 90.81 254 ALA A N 1
ATOM 1897 C CA . ALA A 1 254 ? 1.704 10.994 5.566 1.00 90.81 254 ALA A CA 1
ATOM 1898 C C . ALA A 1 254 ? 3.015 11.792 5.476 1.00 90.81 254 ALA A C 1
ATOM 1900 O O . ALA A 1 254 ? 3.883 11.458 4.670 1.00 90.81 254 ALA A O 1
ATOM 1901 N N . LEU A 1 255 ? 3.191 12.810 6.328 1.00 92.44 255 LEU A N 1
ATOM 1902 C CA . LEU A 1 255 ? 4.456 13.550 6.416 1.00 92.44 255 LEU A CA 1
ATOM 1903 C C . LEU A 1 255 ? 5.603 12.653 6.897 1.00 92.44 255 LEU A C 1
ATOM 1905 O O . LEU A 1 255 ? 6.709 12.750 6.374 1.00 92.44 255 LEU A O 1
ATOM 1909 N N . GLY A 1 256 ? 5.334 11.755 7.846 1.00 93.94 256 GLY A N 1
ATOM 1910 C CA . GLY A 1 256 ? 6.290 10.757 8.317 1.00 93.94 256 GLY A CA 1
ATOM 1911 C C . GLY A 1 256 ? 6.743 9.824 7.195 1.00 93.94 256 GLY A C 1
ATOM 1912 O O . GLY A 1 256 ? 7.942 9.634 7.015 1.00 93.94 256 GLY A O 1
ATOM 1913 N N . ALA A 1 257 ? 5.814 9.309 6.384 1.00 93.12 257 ALA A N 1
ATOM 1914 C CA . ALA A 1 257 ? 6.136 8.468 5.229 1.00 93.12 257 ALA A CA 1
ATOM 1915 C C . ALA A 1 257 ? 6.960 9.218 4.175 1.00 93.12 257 ALA A C 1
ATOM 1917 O O . ALA A 1 257 ? 7.926 8.669 3.645 1.00 93.12 257 ALA A O 1
ATOM 1918 N N . LEU A 1 258 ? 6.622 10.485 3.915 1.00 93.25 258 LEU A N 1
ATOM 1919 C CA . LEU A 1 258 ? 7.369 11.339 2.994 1.00 93.25 258 LEU A CA 1
ATOM 1920 C C . LEU A 1 258 ? 8.797 11.586 3.501 1.00 93.25 258 LEU A C 1
ATOM 1922 O O . LEU A 1 258 ? 9.746 11.411 2.743 1.00 93.25 258 LEU A O 1
ATOM 1926 N N . LEU A 1 259 ? 8.969 11.926 4.782 1.00 93.88 259 LEU A N 1
ATOM 1927 C CA . LEU A 1 259 ? 10.289 12.125 5.388 1.00 93.88 259 LEU A CA 1
ATOM 1928 C C . LEU A 1 259 ? 11.135 10.852 5.334 1.00 93.88 259 LEU A C 1
ATOM 1930 O O . LEU A 1 259 ? 12.268 10.897 4.858 1.00 93.88 259 LEU A O 1
ATOM 1934 N N . VAL A 1 260 ? 10.581 9.719 5.772 1.00 94.00 260 VAL A N 1
ATOM 1935 C CA . VAL A 1 260 ? 11.266 8.417 5.734 1.00 94.00 260 VAL A CA 1
ATOM 1936 C C . VAL A 1 260 ? 11.694 8.077 4.309 1.00 94.00 260 VAL A C 1
ATOM 1938 O O . VAL A 1 260 ? 12.855 7.732 4.096 1.00 94.00 260 VAL A O 1
ATOM 1941 N N . GLY A 1 261 ? 10.800 8.240 3.330 1.00 91.62 261 GLY A N 1
ATOM 1942 C CA . GLY A 1 261 ? 11.102 8.002 1.920 1.00 91.62 261 GLY A CA 1
ATOM 1943 C C . GLY A 1 261 ? 12.207 8.915 1.384 1.00 91.62 261 GLY A C 1
ATOM 1944 O O . GLY A 1 261 ? 13.145 8.429 0.756 1.00 91.62 261 GLY A O 1
ATOM 1945 N N . LEU A 1 262 ? 12.154 10.220 1.675 1.00 91.94 262 LEU A N 1
ATOM 1946 C CA . LEU A 1 262 ? 13.190 11.172 1.256 1.00 91.94 262 LEU A CA 1
ATOM 1947 C C . LEU A 1 262 ? 14.558 10.831 1.849 1.00 91.94 262 LEU A C 1
ATOM 1949 O O . LEU A 1 262 ? 15.557 10.889 1.139 1.00 91.94 262 LEU A O 1
ATOM 1953 N N . ILE A 1 263 ? 14.611 10.437 3.121 1.00 92.25 263 ILE A N 1
ATOM 1954 C CA . ILE A 1 263 ? 15.863 10.046 3.780 1.00 92.25 263 ILE A CA 1
ATOM 1955 C C . ILE A 1 263 ? 16.414 8.760 3.169 1.00 92.25 263 ILE A C 1
ATOM 1957 O O . ILE A 1 263 ? 17.602 8.702 2.856 1.00 92.25 263 ILE A O 1
ATOM 1961 N N . GLN A 1 2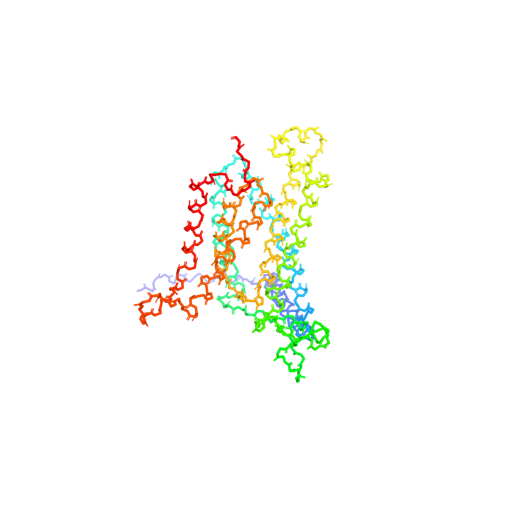64 ? 15.568 7.750 2.942 1.00 91.00 264 GLN A N 1
ATOM 1962 C CA . GLN A 1 264 ? 15.992 6.515 2.278 1.00 91.00 264 GLN A CA 1
ATOM 1963 C C . GLN A 1 264 ? 16.570 6.812 0.894 1.00 91.00 264 GLN A C 1
ATOM 1965 O O . GLN A 1 264 ? 17.678 6.375 0.588 1.00 91.00 264 GLN A O 1
ATOM 1970 N N . GLN A 1 265 ? 15.862 7.599 0.080 1.00 89.06 265 GLN A N 1
ATOM 1971 C CA . GLN A 1 265 ? 16.314 7.952 -1.266 1.00 89.06 265 GLN A CA 1
ATOM 1972 C C . GLN A 1 265 ? 17.585 8.804 -1.250 1.00 89.06 265 GLN A C 1
ATOM 1974 O O . GLN A 1 265 ? 18.480 8.575 -2.064 1.00 89.06 265 GLN A O 1
ATOM 1979 N N . PHE A 1 266 ? 17.715 9.726 -0.295 1.00 88.19 266 PHE A N 1
ATOM 1980 C CA . PHE A 1 266 ? 18.940 10.490 -0.084 1.00 88.19 266 PHE A CA 1
ATOM 1981 C C . PHE A 1 266 ? 20.118 9.549 0.199 1.00 88.19 266 PHE A C 1
ATOM 1983 O O . PHE A 1 266 ? 21.108 9.559 -0.532 1.00 88.19 266 PHE A O 1
ATOM 1990 N N . VAL A 1 267 ? 20.001 8.662 1.190 1.00 88.25 267 VAL A N 1
ATOM 1991 C CA . VAL A 1 267 ? 21.088 7.734 1.550 1.00 88.25 267 VAL A CA 1
ATOM 1992 C C . VAL A 1 267 ? 21.422 6.781 0.400 1.00 88.25 267 VAL A C 1
ATOM 1994 O O . VAL A 1 267 ? 22.599 6.542 0.147 1.00 88.25 267 VAL A O 1
ATOM 1997 N N . ILE A 1 268 ? 20.429 6.284 -0.343 1.00 86.75 268 ILE A N 1
ATOM 1998 C CA . ILE A 1 268 ? 20.655 5.436 -1.525 1.00 86.75 268 ILE A CA 1
ATOM 1999 C C . ILE A 1 268 ? 21.431 6.206 -2.602 1.00 86.75 268 ILE A C 1
ATOM 2001 O O . ILE A 1 268 ? 22.433 5.709 -3.122 1.00 86.75 268 ILE A O 1
ATOM 2005 N N . LYS A 1 269 ? 21.007 7.433 -2.927 1.00 84.06 269 LYS A N 1
ATOM 2006 C CA . LYS A 1 269 ? 21.617 8.233 -3.996 1.00 84.06 269 LYS A CA 1
ATOM 2007 C C . LYS A 1 269 ? 23.054 8.633 -3.665 1.00 84.06 269 LYS A C 1
ATOM 2009 O O . LYS A 1 269 ? 23.944 8.473 -4.501 1.00 84.06 269 LYS A O 1
ATOM 2014 N N . TYR A 1 270 ? 23.297 9.096 -2.441 1.00 82.12 270 TYR A N 1
ATOM 2015 C CA . TYR A 1 270 ? 24.644 9.427 -1.967 1.00 82.12 270 TYR A CA 1
ATOM 2016 C C . TYR A 1 270 ? 25.490 8.180 -1.674 1.00 82.12 270 TYR A C 1
ATOM 2018 O O . TYR A 1 270 ? 26.710 8.247 -1.766 1.00 82.12 270 TYR A O 1
ATOM 2026 N N . GLY A 1 271 ? 24.868 7.026 -1.420 1.00 81.88 271 GLY A N 1
ATOM 2027 C CA . GLY A 1 271 ? 25.515 5.711 -1.430 1.00 81.88 271 GLY A CA 1
ATOM 2028 C C . GLY A 1 271 ? 26.178 5.386 -2.768 1.00 81.88 271 GLY A C 1
ATOM 2029 O O . GLY A 1 271 ? 27.298 4.878 -2.805 1.00 81.88 271 GLY A O 1
ATOM 2030 N N . GLN A 1 272 ? 25.507 5.726 -3.871 1.00 79.00 272 GLN A N 1
ATOM 2031 C CA . GLN A 1 272 ? 25.991 5.473 -5.231 1.00 79.00 272 GLN A CA 1
ATOM 2032 C C . GLN A 1 272 ? 27.053 6.481 -5.685 1.00 79.00 272 GLN A C 1
ATOM 2034 O O . GLN A 1 272 ? 28.080 6.084 -6.235 1.00 79.00 272 GLN A O 1
ATOM 2039 N N . ILE A 1 273 ? 26.804 7.777 -5.466 1.00 79.75 273 ILE A N 1
ATOM 2040 C CA . ILE A 1 273 ? 27.712 8.859 -5.887 1.00 79.75 273 ILE A CA 1
ATOM 2041 C C . ILE A 1 273 ? 28.938 8.928 -4.963 1.00 79.75 273 ILE A C 1
ATOM 2043 O O . ILE A 1 273 ? 30.051 9.192 -5.415 1.00 79.75 273 ILE A O 1
ATOM 2047 N N . GLY A 1 274 ? 28.742 8.619 -3.681 1.00 76.00 274 GLY A N 1
ATOM 2048 C CA . GLY A 1 274 ? 29.710 8.849 -2.622 1.00 76.00 274 GLY A CA 1
ATOM 2049 C C . GLY A 1 274 ? 29.700 10.301 -2.141 1.00 76.00 274 GLY A C 1
ATOM 2050 O O . GLY A 1 274 ? 29.431 11.230 -2.901 1.00 76.00 274 GLY A O 1
ATOM 2051 N N . ILE A 1 275 ? 29.969 10.496 -0.853 1.00 77.94 275 ILE A N 1
ATOM 2052 C CA . ILE A 1 275 ? 30.072 11.814 -0.226 1.00 77.94 275 ILE A CA 1
ATOM 2053 C C . ILE A 1 275 ? 31.556 12.199 -0.213 1.00 77.94 275 ILE A C 1
ATOM 2055 O O . ILE A 1 275 ? 32.337 11.533 0.476 1.00 77.94 275 ILE A O 1
ATOM 2059 N N . PRO A 1 276 ? 31.973 13.235 -0.964 1.00 77.56 276 PRO A N 1
ATOM 2060 C CA . PRO A 1 276 ? 33.323 13.761 -0.845 1.00 77.56 276 PRO A CA 1
ATOM 2061 C C . PRO A 1 276 ? 33.446 14.441 0.520 1.00 77.56 276 PRO A C 1
ATOM 2063 O O . PRO A 1 276 ? 32.720 15.391 0.818 1.00 77.56 276 PRO A O 1
ATOM 2066 N N . ILE A 1 277 ? 34.327 13.927 1.374 1.00 78.31 277 ILE A N 1
ATOM 2067 C CA . ILE A 1 277 ? 34.580 14.541 2.674 1.00 78.31 277 ILE A CA 1
ATOM 2068 C C . ILE A 1 277 ? 35.513 15.731 2.424 1.00 78.31 277 ILE A C 1
ATOM 2070 O O . ILE A 1 277 ? 36.562 15.550 1.797 1.00 78.31 277 ILE A O 1
ATOM 2074 N N . PRO A 1 278 ? 35.164 16.947 2.881 1.00 77.44 278 PRO A N 1
ATOM 2075 C CA . PRO A 1 278 ? 36.072 18.079 2.788 1.00 77.44 278 PRO A CA 1
ATOM 2076 C C . PRO A 1 278 ? 37.433 17.704 3.391 1.00 77.44 278 PRO A C 1
ATOM 2078 O O . PRO A 1 278 ? 37.482 17.114 4.469 1.00 77.44 278 PRO A O 1
ATOM 2081 N N . PHE A 1 279 ? 38.523 18.067 2.710 1.00 75.69 279 PHE A N 1
ATOM 2082 C CA . PHE A 1 279 ? 39.910 17.893 3.172 1.00 75.69 279 PHE A CA 1
ATOM 2083 C C . PHE A 1 279 ? 40.486 16.462 3.142 1.00 75.69 279 PHE A C 1
ATOM 2085 O O . PHE A 1 279 ? 41.578 16.252 3.668 1.00 75.69 279 PHE A O 1
ATOM 2092 N N . THR A 1 280 ? 39.824 15.489 2.500 1.00 77.12 280 THR A N 1
ATOM 2093 C CA . THR A 1 280 ? 40.398 14.146 2.278 1.00 77.12 280 THR A CA 1
ATOM 2094 C C . THR A 1 280 ? 40.070 13.592 0.889 1.00 77.12 280 THR A C 1
ATOM 2096 O O . THR A 1 280 ? 38.950 13.768 0.420 1.00 77.12 280 THR A O 1
ATOM 2099 N N . ASP A 1 281 ? 40.985 12.831 0.278 1.00 76.81 281 ASP A N 1
ATOM 2100 C CA . ASP A 1 281 ? 40.764 12.170 -1.027 1.00 76.81 281 ASP A CA 1
ATOM 2101 C C . ASP A 1 281 ? 39.870 10.914 -0.942 1.00 76.81 281 ASP A C 1
ATOM 2103 O O . ASP A 1 281 ? 39.580 10.262 -1.948 1.00 76.81 281 ASP A O 1
ATOM 2107 N N . ILE A 1 282 ? 39.424 10.543 0.265 1.00 75.38 282 ILE A N 1
ATOM 2108 C CA . ILE A 1 282 ? 38.538 9.398 0.478 1.00 75.38 282 ILE A CA 1
ATOM 2109 C C . ILE A 1 282 ? 37.074 9.790 0.257 1.00 75.38 282 ILE A C 1
ATOM 2111 O O . ILE A 1 282 ? 36.530 10.702 0.878 1.00 75.38 282 ILE A O 1
ATOM 2115 N N . VAL A 1 283 ? 36.405 9.047 -0.622 1.00 77.88 283 VAL A N 1
ATOM 2116 C CA . VAL A 1 283 ? 34.969 9.188 -0.873 1.00 77.88 283 VAL A CA 1
ATOM 2117 C C . VAL A 1 283 ? 34.217 8.249 0.066 1.00 77.88 283 VAL A C 1
ATOM 2119 O O . VAL A 1 283 ? 34.314 7.026 -0.066 1.00 77.88 283 VAL A O 1
ATOM 2122 N N . PHE A 1 284 ? 33.444 8.803 1.003 1.00 78.62 284 PHE A N 1
ATOM 2123 C CA . PHE A 1 284 ? 32.607 7.992 1.884 1.00 78.62 284 PHE A CA 1
ATOM 2124 C C . PHE A 1 284 ? 31.424 7.436 1.093 1.00 78.62 284 PHE A C 1
ATOM 2126 O O . PHE A 1 284 ? 30.552 8.182 0.647 1.00 78.62 284 PHE A O 1
ATOM 2133 N N . LYS A 1 285 ? 31.382 6.115 0.920 1.00 80.12 285 LYS A N 1
ATOM 2134 C CA . LYS A 1 285 ? 30.255 5.413 0.300 1.00 80.12 285 LYS A CA 1
ATOM 2135 C C . LYS A 1 285 ? 29.460 4.688 1.386 1.00 80.12 285 LYS A C 1
ATOM 2137 O O . LYS A 1 285 ? 29.950 3.682 1.901 1.00 80.12 285 LYS A O 1
ATOM 2142 N N . PRO A 1 286 ? 28.265 5.187 1.754 1.00 77.44 286 PRO A N 1
ATOM 2143 C CA . PRO A 1 286 ? 27.340 4.474 2.625 1.00 77.44 286 PRO A CA 1
ATOM 2144 C C . PRO A 1 286 ? 27.198 2.999 2.237 1.00 77.44 286 PRO A C 1
ATOM 2146 O O . PRO A 1 286 ? 26.902 2.678 1.085 1.00 77.44 286 PRO A O 1
ATOM 2149 N N . SER A 1 287 ? 27.391 2.093 3.197 1.00 80.38 287 SER A N 1
ATOM 2150 C CA . SER A 1 287 ? 27.109 0.675 2.981 1.00 80.38 287 SER A CA 1
ATOM 2151 C C . SER A 1 287 ? 25.589 0.452 2.853 1.00 80.38 287 SER A C 1
ATOM 2153 O O . SER A 1 287 ? 24.817 1.169 3.495 1.00 80.38 287 SER A O 1
ATOM 2155 N N . PRO A 1 288 ? 25.116 -0.541 2.072 1.00 78.94 288 PRO A N 1
ATOM 2156 C CA . PRO A 1 288 ? 23.679 -0.802 1.906 1.00 78.94 288 PRO A CA 1
ATOM 2157 C C . PRO A 1 288 ? 22.870 -0.943 3.216 1.00 78.94 288 PRO A C 1
ATOM 2159 O O . PRO A 1 288 ? 21.753 -0.425 3.273 1.00 78.94 288 PRO A O 1
ATOM 2162 N N . PRO A 1 289 ? 23.402 -1.548 4.304 1.00 83.75 289 PRO A N 1
ATOM 2163 C CA . PRO A 1 289 ? 22.697 -1.625 5.589 1.00 83.75 289 PRO A CA 1
ATOM 2164 C C . PRO A 1 289 ? 22.434 -0.268 6.260 1.00 83.75 289 PRO A C 1
ATOM 2166 O O . PRO A 1 289 ? 21.609 -0.186 7.171 1.00 83.75 289 PRO A O 1
ATOM 2169 N N . LEU A 1 290 ? 23.103 0.807 5.828 1.00 85.69 290 LEU A N 1
ATOM 2170 C CA . LEU A 1 290 ? 22.932 2.135 6.415 1.00 85.69 290 LEU A CA 1
ATOM 2171 C C . LEU A 1 290 ? 21.566 2.753 6.082 1.00 85.69 290 LEU A C 1
ATOM 2173 O O . LEU A 1 290 ? 21.077 3.588 6.839 1.00 85.69 290 LEU A O 1
ATOM 2177 N N . VAL A 1 291 ? 20.922 2.326 4.991 1.00 85.00 291 VAL A N 1
ATOM 2178 C CA . VAL A 1 291 ? 19.607 2.839 4.576 1.00 85.00 291 VAL A CA 1
ATOM 2179 C C . VAL A 1 291 ? 18.545 2.592 5.661 1.00 85.00 291 VAL A C 1
ATOM 2181 O O . VAL A 1 291 ? 18.029 3.574 6.200 1.00 85.00 291 VAL A O 1
ATOM 2184 N N . PRO A 1 292 ? 18.243 1.344 6.077 1.00 85.50 292 PRO A N 1
ATOM 2185 C CA . PRO A 1 292 ? 17.288 1.110 7.160 1.00 85.50 292 PRO A CA 1
ATOM 2186 C C . PRO A 1 292 ? 17.766 1.696 8.497 1.00 85.50 292 PRO A C 1
ATOM 2188 O O . PRO A 1 292 ? 16.965 2.296 9.215 1.00 85.50 292 PRO A O 1
ATOM 2191 N N . ALA A 1 293 ? 19.066 1.624 8.807 1.00 89.75 293 ALA A N 1
ATOM 2192 C CA . ALA A 1 293 ? 19.609 2.184 10.047 1.00 89.75 293 ALA A CA 1
ATOM 2193 C C . ALA A 1 293 ? 19.366 3.700 10.167 1.00 89.75 293 ALA A C 1
ATOM 2195 O O . ALA A 1 293 ? 18.971 4.174 11.230 1.00 89.75 293 ALA A O 1
ATOM 2196 N N . SER A 1 294 ? 19.529 4.454 9.074 1.00 89.81 294 SER A N 1
ATOM 2197 C CA . SER A 1 294 ? 19.303 5.905 9.052 1.00 89.81 294 SER A CA 1
ATOM 2198 C C . SER A 1 294 ? 17.857 6.283 9.389 1.00 89.81 294 SER A C 1
ATOM 2200 O O . SER A 1 294 ? 17.617 7.251 10.107 1.00 89.81 294 SER A O 1
ATOM 2202 N N . THR A 1 295 ? 16.887 5.482 8.942 1.00 91.12 295 THR A N 1
ATOM 2203 C CA . THR A 1 295 ? 15.461 5.729 9.203 1.00 91.12 295 THR A CA 1
ATOM 2204 C C . THR A 1 295 ? 15.076 5.417 10.643 1.00 91.12 295 THR A C 1
ATOM 2206 O O . THR A 1 295 ? 14.313 6.165 11.252 1.00 91.12 295 THR A O 1
ATOM 2209 N N . VAL A 1 296 ? 15.658 4.362 11.222 1.00 93.00 296 VAL A N 1
ATOM 2210 C CA . VAL A 1 296 ? 15.494 4.034 12.645 1.00 93.00 296 VAL A CA 1
ATOM 2211 C C . VAL A 1 296 ? 16.132 5.114 13.513 1.00 93.00 296 VAL A C 1
ATOM 2213 O O . VAL A 1 296 ? 15.530 5.557 14.486 1.00 93.00 296 VAL A O 1
ATOM 2216 N N . LEU A 1 297 ? 17.323 5.588 13.146 1.00 93.38 297 LEU A N 1
ATOM 2217 C CA . LEU A 1 297 ? 18.003 6.671 13.853 1.00 93.38 297 LEU A CA 1
ATOM 2218 C C . LEU A 1 297 ? 17.158 7.952 13.814 1.00 93.38 297 LEU A C 1
ATOM 2220 O O . LEU A 1 297 ? 16.949 8.579 14.852 1.00 93.38 297 LEU A O 1
ATOM 2224 N N . LEU A 1 298 ? 16.586 8.291 12.655 1.00 92.12 298 LEU A N 1
ATOM 2225 C CA . LEU A 1 298 ? 15.657 9.412 12.545 1.00 92.12 298 LEU A CA 1
ATOM 2226 C C . LEU A 1 298 ? 14.437 9.236 13.457 1.00 92.12 298 LEU A C 1
ATOM 2228 O O . LEU A 1 298 ? 14.069 10.175 14.155 1.00 92.12 298 LEU A O 1
ATOM 2232 N N . MET A 1 299 ? 13.834 8.046 13.494 1.00 93.75 299 MET A N 1
ATOM 2233 C CA . MET A 1 299 ? 12.728 7.751 14.408 1.00 93.75 299 MET A CA 1
ATOM 2234 C C . MET A 1 299 ? 13.112 8.023 15.862 1.00 93.75 299 MET A C 1
ATOM 2236 O O . MET A 1 299 ? 12.370 8.696 16.571 1.00 93.75 299 MET A O 1
ATOM 2240 N N . VAL A 1 300 ? 14.281 7.543 16.295 1.00 94.88 300 VAL A N 1
ATOM 2241 C CA . VAL A 1 300 ? 14.784 7.762 17.658 1.00 94.88 300 VAL A CA 1
ATOM 2242 C C . VAL A 1 300 ? 14.964 9.254 17.938 1.00 94.88 300 VAL A C 1
ATOM 2244 O O . VAL A 1 300 ? 14.471 9.736 18.954 1.00 94.88 300 VAL A O 1
ATOM 2247 N N . ILE A 1 301 ? 15.600 10.005 17.034 1.00 94.44 301 ILE A N 1
ATOM 2248 C CA . ILE A 1 301 ? 15.780 11.458 17.191 1.00 94.44 301 ILE A CA 1
ATOM 2249 C C . ILE A 1 301 ? 14.429 12.169 17.290 1.00 94.44 301 ILE A C 1
ATOM 2251 O O . ILE A 1 301 ? 14.223 12.981 18.193 1.00 94.44 301 ILE A O 1
ATOM 2255 N N . VAL A 1 302 ? 13.499 11.866 16.381 1.00 93.06 302 VAL A N 1
ATOM 2256 C CA . VAL A 1 302 ? 12.183 12.512 16.356 1.00 93.06 302 VAL A CA 1
ATOM 2257 C C . VAL A 1 302 ? 11.415 12.208 17.632 1.00 93.06 302 VAL A C 1
ATOM 2259 O O . VAL A 1 302 ? 10.857 13.134 18.202 1.00 93.06 302 VAL A O 1
ATOM 2262 N N . LEU A 1 303 ? 11.421 10.969 18.124 1.00 92.31 303 LEU A N 1
ATOM 2263 C CA . LEU A 1 303 ? 10.708 10.610 19.353 1.00 92.31 303 LEU A CA 1
ATOM 2264 C C . LEU A 1 303 ? 11.361 11.177 20.621 1.00 92.31 303 LEU A C 1
ATOM 2266 O O . LEU A 1 303 ? 10.649 11.476 21.578 1.00 92.31 303 LEU A O 1
ATOM 2270 N N . LEU A 1 304 ? 12.686 11.371 20.634 1.00 94.62 304 LEU A N 1
ATOM 2271 C CA . LEU A 1 304 ? 13.378 12.044 21.740 1.00 94.62 304 LEU A CA 1
ATOM 2272 C C . LEU A 1 304 ? 12.992 13.526 21.848 1.00 94.62 304 LEU A C 1
ATOM 2274 O O . LEU A 1 304 ? 12.896 14.052 22.954 1.00 94.62 304 LEU A O 1
ATOM 2278 N N . ILE A 1 305 ? 12.764 14.198 20.716 1.00 94.44 305 ILE A N 1
ATOM 2279 C CA . ILE A 1 305 ? 12.404 15.626 20.678 1.00 94.44 305 ILE A CA 1
ATOM 2280 C C . ILE A 1 305 ? 10.878 15.816 20.762 1.00 94.44 305 ILE A C 1
ATOM 2282 O O . ILE A 1 305 ? 10.384 16.690 21.475 1.00 94.44 305 ILE A O 1
ATOM 2286 N N . LEU A 1 306 ? 10.122 14.994 20.034 1.00 91.75 306 LEU A N 1
ATOM 2287 C CA . LEU A 1 306 ? 8.667 15.013 19.909 1.00 91.75 306 LEU A CA 1
ATOM 2288 C C . LEU A 1 306 ? 8.097 13.615 20.218 1.00 91.75 306 LEU A C 1
ATOM 2290 O O . LEU A 1 306 ? 7.855 12.830 19.299 1.00 91.75 306 LEU A O 1
ATOM 2294 N N . PRO A 1 307 ? 7.798 13.294 21.492 1.00 87.94 307 PRO A N 1
ATOM 2295 C CA . PRO A 1 307 ? 7.339 11.957 21.886 1.00 87.94 307 PRO A CA 1
ATOM 2296 C C . PRO A 1 307 ? 5.982 11.556 21.282 1.00 87.94 307 PRO A C 1
ATOM 2298 O O . PRO A 1 307 ? 5.672 10.373 21.198 1.00 87.94 307 PRO A O 1
ATOM 2301 N N . GLY A 1 308 ? 5.173 12.523 20.835 1.00 86.19 308 GLY A N 1
ATOM 2302 C CA . GLY A 1 308 ? 3.926 12.266 20.104 1.00 86.19 308 GLY A CA 1
ATOM 2303 C C . GLY A 1 308 ? 4.104 12.073 18.590 1.00 86.19 308 GLY A C 1
ATOM 2304 O O . GLY A 1 308 ? 3.118 11.837 17.895 1.00 86.19 308 GLY A O 1
ATOM 2305 N N . GLY A 1 309 ? 5.322 12.203 18.061 1.00 89.12 309 GLY A N 1
ATOM 2306 C CA . GLY A 1 309 ? 5.577 12.371 16.629 1.00 89.12 309 GLY A CA 1
ATOM 2307 C C . GLY A 1 309 ? 5.335 13.809 16.147 1.00 89.12 309 GLY A C 1
ATOM 2308 O O . GLY A 1 309 ? 4.975 14.692 16.926 1.00 89.12 309 GLY A O 1
ATOM 2309 N N . LEU A 1 310 ? 5.528 14.057 14.847 1.00 88.94 310 LEU A N 1
ATOM 2310 C CA . LEU A 1 310 ? 5.471 15.394 14.235 1.00 88.94 310 LEU A CA 1
ATOM 2311 C C . LEU A 1 310 ? 4.131 16.112 14.436 1.00 88.94 310 LEU A C 1
ATOM 2313 O O . LEU A 1 310 ? 4.114 17.312 14.693 1.00 88.94 310 LEU A O 1
ATOM 2317 N N . LEU A 1 311 ? 3.012 15.399 14.275 1.00 88.00 311 LEU A N 1
ATOM 2318 C CA . LEU A 1 311 ? 1.661 15.971 14.366 1.00 88.00 311 LEU A CA 1
ATOM 2319 C C . LEU A 1 311 ? 0.743 15.170 15.298 1.00 88.00 311 LEU A C 1
ATOM 2321 O O . LEU A 1 311 ? -0.485 15.284 15.197 1.00 88.00 311 LEU A O 1
ATOM 2325 N N . GLY A 1 312 ? 1.304 14.328 16.167 1.00 77.88 312 GLY A N 1
ATOM 2326 C CA . GLY A 1 312 ? 0.514 13.617 17.164 1.00 77.88 312 GLY A CA 1
ATOM 2327 C C . GLY A 1 312 ? 0.021 14.564 18.248 1.00 77.88 312 GLY A C 1
ATOM 2328 O O . GLY A 1 312 ? 0.734 15.459 18.704 1.00 77.88 312 GLY A O 1
ATOM 2329 N N . LYS A 1 313 ? -1.232 14.377 18.660 1.00 74.56 313 LYS A N 1
ATOM 2330 C CA . LYS A 1 313 ? -1.775 15.102 19.807 1.00 74.56 313 LYS A CA 1
ATOM 2331 C C . LYS A 1 313 ? -1.237 14.470 21.085 1.00 74.56 313 LYS A C 1
ATOM 2333 O O . LYS A 1 313 ? -1.207 13.248 21.189 1.00 74.56 313 LYS A O 1
ATOM 2338 N N . LYS A 1 314 ? -0.830 15.312 22.034 1.00 59.81 314 LYS A N 1
ATOM 2339 C CA . LYS A 1 314 ? -0.611 14.888 23.416 1.00 59.81 314 LYS A CA 1
ATOM 2340 C C . LYS A 1 314 ? -1.991 14.614 24.006 1.00 59.81 314 LYS A C 1
ATOM 2342 O O . LYS A 1 314 ? -2.821 15.524 24.014 1.00 59.81 314 LYS A O 1
ATOM 2347 N N . GLU A 1 315 ? -2.246 13.361 24.354 1.00 53.94 315 GLU A N 1
ATOM 2348 C CA . GLU A 1 315 ? -3.310 13.035 25.306 1.00 53.94 315 GLU A CA 1
ATOM 2349 C C . GLU A 1 315 ? -2.886 13.488 26.704 1.00 53.94 315 GLU A C 1
ATOM 2351 O O . GLU A 1 315 ? -1.670 13.396 27.005 1.00 53.94 315 GLU A O 1
#